Protein AF-A0A524IGA6-F1 (afdb_monomer_lite)

Radius of gyration: 20.04 Å; chains: 1; bounding box: 43×39×63 Å

pLDDT: mean 92.47, std 6.82, range [59.19, 98.38]

Structure (mmCIF, N/CA/C/O backbone):
data_AF-A0A524IGA6-F1
#
_entry.id   AF-A0A524IGA6-F1
#
loop_
_atom_site.group_PDB
_atom_site.id
_atom_site.type_symbol
_atom_site.label_atom_id
_atom_site.label_alt_id
_atom_site.label_comp_id
_atom_site.label_asym_id
_atom_site.label_entity_id
_atom_site.label_seq_id
_atom_site.pdbx_PDB_ins_code
_atom_site.Cartn_x
_atom_site.Cartn_y
_atom_site.Cartn_z
_atom_site.occupancy
_atom_site.B_iso_or_equiv
_atom_site.auth_seq_id
_atom_site.auth_comp_id
_atom_site.auth_asym_id
_atom_site.auth_atom_id
_atom_site.pdbx_PDB_model_num
ATOM 1 N N . GLY A 1 1 ? 5.604 -16.773 12.552 1.00 72.69 1 GLY A N 1
ATOM 2 C CA . GLY A 1 1 ? 6.116 -17.648 11.471 1.00 72.69 1 GLY A CA 1
ATOM 3 C C . GLY A 1 1 ? 7.152 -16.904 10.647 1.00 72.69 1 GLY A C 1
ATOM 4 O O . GLY A 1 1 ? 7.328 -15.718 10.880 1.00 72.69 1 GLY A O 1
ATOM 5 N N . ILE A 1 2 ? 7.824 -17.573 9.707 1.00 83.69 2 ILE A N 1
ATOM 6 C CA . ILE A 1 2 ? 8.817 -16.944 8.812 1.00 83.69 2 ILE A CA 1
ATOM 7 C C . ILE A 1 2 ? 8.099 -15.972 7.865 1.00 83.69 2 ILE A C 1
ATOM 9 O O . ILE A 1 2 ? 7.024 -16.311 7.367 1.00 83.69 2 ILE A O 1
ATOM 13 N N . ALA A 1 3 ? 8.654 -14.782 7.626 1.00 87.50 3 ALA A N 1
ATOM 14 C CA . ALA A 1 3 ? 8.121 -13.848 6.633 1.00 87.50 3 ALA A CA 1
ATOM 15 C C . ALA A 1 3 ? 8.143 -14.477 5.222 1.00 87.50 3 ALA A C 1
ATOM 17 O O . ALA A 1 3 ? 9.110 -15.157 4.874 1.00 87.50 3 ALA A O 1
ATOM 18 N N . PRO A 1 4 ? 7.094 -14.297 4.402 1.00 89.56 4 PRO A N 1
ATOM 19 C CA . PRO A 1 4 ? 7.097 -14.804 3.038 1.00 89.56 4 PRO A CA 1
ATOM 20 C C . PRO A 1 4 ? 8.160 -14.086 2.199 1.00 89.56 4 PRO A C 1
ATOM 22 O O . PRO A 1 4 ? 8.439 -12.907 2.410 1.00 89.56 4 PRO A O 1
ATOM 25 N N . ALA A 1 5 ? 8.700 -14.784 1.199 1.00 90.25 5 ALA A N 1
ATOM 26 C CA . ALA A 1 5 ? 9.541 -14.145 0.194 1.00 90.25 5 ALA A CA 1
ATOM 27 C C . ALA A 1 5 ? 8.761 -13.029 -0.546 1.00 90.25 5 ALA A C 1
ATOM 29 O O . ALA A 1 5 ? 7.548 -13.184 -0.764 1.00 90.25 5 ALA A O 1
ATOM 30 N N . PRO A 1 6 ? 9.430 -11.937 -0.965 1.00 92.81 6 PRO A N 1
ATOM 31 C CA . PRO A 1 6 ? 8.812 -10.884 -1.767 1.00 92.81 6 PRO A CA 1
ATOM 32 C C . PRO A 1 6 ? 8.200 -11.429 -3.063 1.00 92.81 6 PRO A C 1
ATOM 34 O O . PRO A 1 6 ? 8.713 -12.380 -3.661 1.00 92.81 6 PRO A O 1
ATOM 37 N N . LYS A 1 7 ? 7.133 -10.788 -3.552 1.00 94.44 7 LYS A N 1
ATOM 38 C CA . LYS A 1 7 ? 6.653 -11.040 -4.920 1.00 94.44 7 LYS A CA 1
ATOM 39 C C . LYS A 1 7 ? 7.686 -10.481 -5.902 1.00 94.44 7 LYS A C 1
ATOM 41 O O . LYS A 1 7 ? 8.112 -9.339 -5.754 1.00 94.44 7 LYS A O 1
ATOM 46 N N . ALA A 1 8 ? 8.050 -11.249 -6.919 1.00 95.69 8 ALA A N 1
ATOM 47 C CA . ALA A 1 8 ? 8.995 -10.841 -7.950 1.00 95.69 8 ALA A CA 1
ATOM 48 C C . ALA A 1 8 ? 8.290 -10.633 -9.295 1.00 95.69 8 ALA A C 1
ATOM 50 O O . ALA A 1 8 ? 7.577 -11.510 -9.788 1.00 95.69 8 ALA A O 1
ATOM 51 N N . TYR A 1 9 ? 8.540 -9.481 -9.905 1.00 97.19 9 TYR A N 1
ATOM 52 C CA . TYR A 1 9 ? 7.950 -9.04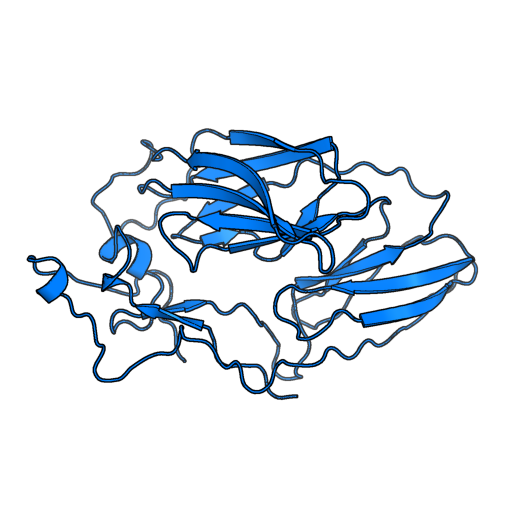1 -11.160 1.00 97.19 9 TYR A CA 1
ATOM 53 C C . TYR A 1 9 ? 9.057 -8.827 -12.187 1.00 97.19 9 TYR A C 1
ATOM 55 O O . TYR A 1 9 ? 10.000 -8.078 -11.941 1.00 97.19 9 TYR A O 1
ATOM 63 N N . ASN A 1 10 ? 8.957 -9.496 -13.334 1.00 96.56 10 ASN A N 1
ATOM 64 C CA . ASN A 1 10 ? 9.924 -9.333 -14.413 1.00 96.56 10 ASN A CA 1
ATOM 65 C C . ASN A 1 10 ? 9.677 -7.985 -15.104 1.00 96.56 10 ASN A C 1
ATOM 67 O O . ASN A 1 10 ? 8.641 -7.797 -15.732 1.00 96.56 10 ASN A O 1
ATOM 71 N N . LEU A 1 11 ? 10.619 -7.050 -14.995 1.00 96.56 11 LEU A N 1
ATOM 72 C CA . LEU A 1 11 ? 10.487 -5.690 -15.523 1.00 96.56 11 LEU A CA 1
ATOM 73 C C . LEU A 1 11 ? 10.303 -5.659 -17.043 1.00 96.56 11 LEU A C 1
ATOM 75 O O . LEU A 1 11 ? 9.663 -4.747 -17.548 1.00 96.56 11 LEU A O 1
ATOM 79 N N . ILE A 1 12 ? 10.777 -6.679 -17.764 1.00 95.81 12 ILE A N 1
ATOM 80 C CA . ILE A 1 12 ? 10.604 -6.799 -19.218 1.00 95.81 12 ILE A CA 1
ATOM 81 C C . ILE A 1 12 ? 9.125 -6.834 -19.622 1.00 95.81 12 ILE A C 1
ATOM 83 O O . ILE A 1 12 ? 8.781 -6.419 -20.724 1.00 95.81 12 ILE A O 1
ATOM 87 N N . THR A 1 13 ? 8.238 -7.327 -18.752 1.00 95.31 13 THR A N 1
ATOM 88 C CA . THR A 1 13 ? 6.803 -7.433 -19.054 1.00 95.31 13 THR A CA 1
ATOM 89 C C . THR A 1 13 ? 6.016 -6.169 -18.717 1.00 95.31 13 THR A C 1
ATOM 91 O O . THR A 1 13 ? 4.791 -6.191 -18.803 1.00 95.31 13 THR A O 1
ATOM 94 N N . PHE A 1 14 ? 6.685 -5.089 -18.308 1.00 95.81 14 PHE A N 1
ATOM 95 C CA . PHE A 1 14 ? 6.051 -3.838 -17.906 1.00 95.81 14 PHE A CA 1
ATOM 96 C C . PHE A 1 14 ? 6.639 -2.638 -18.670 1.00 95.81 14 PHE A C 1
ATOM 98 O O . PHE A 1 14 ? 7.800 -2.683 -19.082 1.00 95.81 14 PHE A O 1
ATOM 105 N N . PRO A 1 15 ? 5.866 -1.554 -18.871 1.00 94.06 15 PRO A N 1
ATOM 106 C CA . PRO A 1 15 ? 6.377 -0.330 -19.481 1.00 94.06 15 PRO A CA 1
ATOM 107 C C . PRO A 1 15 ? 7.485 0.334 -18.656 1.00 94.06 15 PRO A C 1
ATOM 109 O O . PRO A 1 15 ? 7.544 0.187 -17.434 1.00 94.06 15 PRO A O 1
ATOM 112 N N . ASP A 1 16 ? 8.323 1.111 -19.346 1.00 92.75 16 ASP A N 1
ATOM 113 C CA . ASP A 1 16 ? 9.411 1.914 -18.773 1.00 92.75 16 ASP A CA 1
ATOM 114 C C . ASP A 1 16 ? 10.394 1.124 -17.866 1.00 92.75 16 ASP A C 1
ATOM 116 O O . ASP A 1 16 ? 10.713 1.578 -16.760 1.00 92.75 16 ASP A O 1
ATOM 120 N N . PRO A 1 17 ? 10.910 -0.049 -18.303 1.00 94.31 17 PRO A N 1
ATOM 121 C CA . PRO A 1 17 ? 11.730 -0.917 -17.457 1.00 94.31 17 PRO A CA 1
ATOM 122 C C . PRO A 1 17 ? 13.036 -0.264 -16.991 1.00 94.31 17 PRO A C 1
ATOM 124 O O . PRO A 1 17 ? 13.503 -0.577 -15.901 1.00 94.31 17 PRO A O 1
ATOM 127 N N . GLU A 1 18 ? 13.618 0.661 -17.758 1.00 92.00 18 GLU A N 1
ATOM 128 C CA . GLU A 1 18 ? 14.830 1.381 -17.349 1.00 92.00 18 GLU A CA 1
ATOM 129 C C . GLU A 1 18 ? 14.568 2.379 -16.219 1.00 92.00 18 GLU A C 1
ATOM 131 O O . GLU A 1 18 ? 15.367 2.493 -15.293 1.00 92.00 18 GLU A O 1
ATOM 136 N N . TYR A 1 19 ? 13.435 3.087 -16.261 1.00 92.31 19 TYR A N 1
ATOM 137 C CA . TYR A 1 19 ? 13.091 4.052 -15.220 1.00 92.31 19 TYR A CA 1
ATOM 138 C C . TYR A 1 19 ? 12.564 3.363 -13.959 1.00 92.31 19 TYR A C 1
ATOM 140 O O . TYR A 1 19 ? 13.020 3.657 -12.851 1.00 92.31 19 TYR A O 1
ATOM 148 N N . CYS A 1 20 ? 11.622 2.431 -14.117 1.00 93.62 20 CYS A N 1
ATOM 149 C CA . CYS A 1 20 ? 11.030 1.708 -12.993 1.00 93.62 20 CYS A CA 1
ATOM 150 C C . CYS A 1 20 ? 11.963 0.636 -12.410 1.00 93.62 20 CYS A C 1
ATOM 152 O O . CYS A 1 20 ? 11.787 0.215 -11.263 1.00 93.62 20 CYS A O 1
ATOM 154 N N . GLY A 1 21 ? 12.974 0.219 -13.176 1.00 94.81 21 GLY A N 1
ATOM 155 C CA . GLY A 1 21 ? 14.017 -0.710 -12.756 1.00 94.81 21 GLY A CA 1
ATOM 156 C C . GLY A 1 21 ? 15.125 -0.099 -11.902 1.00 94.81 21 GLY A C 1
ATOM 157 O O . GLY A 1 21 ? 15.981 -0.839 -11.418 1.00 94.81 21 GLY A O 1
ATOM 158 N N . ARG A 1 22 ? 15.078 1.214 -11.634 1.00 94.19 22 ARG A N 1
ATOM 159 C CA . ARG A 1 22 ? 15.977 1.879 -10.673 1.00 94.19 22 ARG A CA 1
ATOM 160 C C . ARG A 1 22 ? 15.862 1.329 -9.257 1.00 94.19 22 ARG A C 1
ATOM 162 O O . ARG A 1 22 ? 16.789 1.458 -8.466 1.00 94.19 22 ARG A O 1
ATOM 169 N N . ILE A 1 23 ? 14.749 0.676 -8.955 1.00 95.88 23 ILE A N 1
ATOM 170 C CA . ILE A 1 23 ? 14.608 -0.195 -7.797 1.00 95.88 23 ILE A CA 1
ATOM 171 C C . ILE A 1 23 ? 14.400 -1.601 -8.354 1.00 95.88 23 ILE A C 1
ATOM 173 O O . ILE A 1 23 ? 13.365 -1.892 -8.952 1.00 95.88 23 ILE A O 1
ATOM 177 N N . SER A 1 24 ? 15.408 -2.454 -8.235 1.00 96.62 24 SER A N 1
ATOM 178 C CA . SER A 1 24 ? 15.385 -3.816 -8.779 1.00 96.62 24 SER A CA 1
ATOM 179 C C . SER A 1 24 ? 16.525 -4.651 -8.208 1.00 96.62 24 SER A C 1
ATOM 181 O O . SER A 1 24 ? 17.385 -4.141 -7.494 1.00 96.62 24 SER A O 1
ATOM 183 N N . ASP A 1 25 ? 16.571 -5.938 -8.543 1.00 95.50 25 ASP A N 1
ATOM 184 C CA . ASP A 1 25 ? 17.700 -6.815 -8.219 1.00 95.50 25 ASP A CA 1
ATOM 185 C C . ASP A 1 25 ? 18.900 -6.683 -9.180 1.00 95.50 25 ASP A C 1
ATOM 187 O O . ASP A 1 25 ? 19.881 -7.422 -9.048 1.00 95.50 25 ASP A O 1
ATOM 191 N N . GLY A 1 26 ? 18.833 -5.764 -10.153 1.00 92.56 26 GLY A N 1
ATOM 192 C CA . GLY A 1 26 ? 19.834 -5.581 -11.211 1.00 92.56 26 GLY A CA 1
ATOM 193 C C . GLY A 1 26 ? 19.831 -6.668 -12.294 1.00 92.56 26 GLY A C 1
ATOM 194 O O . GLY A 1 26 ? 20.586 -6.578 -13.253 1.00 92.56 26 GLY A O 1
ATOM 195 N N . ASN A 1 27 ? 18.969 -7.683 -12.182 1.00 91.56 27 ASN A N 1
ATOM 196 C CA . ASN A 1 27 ? 18.825 -8.780 -13.145 1.00 91.56 27 ASN A CA 1
ATOM 197 C C . ASN A 1 27 ? 17.454 -8.750 -13.841 1.00 91.56 27 ASN A C 1
ATOM 199 O O . ASN A 1 27 ? 16.964 -9.770 -14.330 1.00 91.56 27 ASN A O 1
ATOM 203 N N . GLY A 1 28 ? 16.821 -7.574 -13.872 1.00 93.81 28 GLY A N 1
ATOM 204 C CA . GLY A 1 28 ? 15.522 -7.358 -14.503 1.00 93.81 28 GLY A CA 1
ATOM 205 C C . GLY A 1 28 ? 14.314 -7.722 -13.639 1.00 93.81 28 GLY A C 1
ATOM 206 O O . GLY A 1 28 ? 13.215 -7.819 -14.182 1.00 93.81 28 GLY A O 1
ATOM 207 N N . TRP A 1 29 ? 14.466 -7.897 -12.320 1.00 96.75 29 TRP A N 1
ATOM 208 C CA . TRP A 1 29 ? 13.340 -8.176 -11.423 1.00 96.75 29 TRP A CA 1
ATOM 209 C C . TRP A 1 29 ? 13.090 -7.053 -10.417 1.00 96.75 29 TRP A C 1
ATOM 211 O O . TRP A 1 29 ? 13.992 -6.621 -9.703 1.00 96.75 29 TRP A O 1
ATOM 221 N N . ARG A 1 30 ? 11.826 -6.636 -10.307 1.00 97.62 30 ARG A N 1
ATOM 222 C CA . ARG A 1 30 ? 11.306 -5.785 -9.231 1.00 97.62 30 ARG A CA 1
ATOM 223 C C . ARG A 1 30 ? 10.727 -6.667 -8.132 1.00 97.62 30 ARG A C 1
ATOM 225 O O . ARG A 1 30 ? 9.864 -7.503 -8.400 1.00 97.62 30 ARG A O 1
ATOM 232 N N . LEU A 1 31 ? 11.175 -6.471 -6.900 1.00 96.44 31 LEU A N 1
ATOM 233 C CA . LEU A 1 31 ? 10.694 -7.174 -5.717 1.00 96.44 31 LEU A CA 1
ATOM 234 C C . LEU A 1 31 ? 9.735 -6.270 -4.933 1.00 96.44 31 LEU A C 1
ATOM 236 O O . LEU A 1 31 ? 10.116 -5.202 -4.447 1.00 96.44 31 LEU A O 1
ATOM 240 N N . LEU A 1 32 ? 8.486 -6.708 -4.792 1.00 95.75 32 LEU A N 1
ATOM 241 C CA . LEU A 1 32 ? 7.494 -6.076 -3.929 1.00 95.75 32 LEU A CA 1
ATOM 242 C C . LEU A 1 32 ? 7.579 -6.707 -2.534 1.00 95.75 32 LEU A C 1
ATOM 244 O O . LEU A 1 32 ? 7.109 -7.826 -2.305 1.00 95.75 32 LEU A O 1
ATOM 248 N N . LYS A 1 33 ? 8.201 -5.971 -1.609 1.00 92.75 33 LYS A N 1
ATOM 249 C CA . LYS A 1 33 ? 8.306 -6.306 -0.182 1.00 92.75 33 LYS A CA 1
ATOM 250 C C . LYS A 1 33 ? 7.026 -5.877 0.543 1.00 92.75 33 LYS A C 1
ATOM 252 O O . LYS A 1 33 ? 7.022 -4.917 1.301 1.00 92.75 33 LYS A O 1
ATOM 257 N N . ASP A 1 34 ? 5.926 -6.577 0.280 1.00 93.06 34 ASP A N 1
ATOM 258 C CA . ASP A 1 34 ? 4.613 -6.271 0.863 1.00 93.06 34 ASP A CA 1
ATOM 259 C C . ASP A 1 34 ? 4.407 -6.851 2.272 1.00 93.06 34 ASP A C 1
ATOM 261 O O . ASP A 1 34 ? 3.355 -6.647 2.867 1.00 93.06 34 ASP A O 1
ATOM 265 N N . PHE A 1 35 ? 5.380 -7.569 2.833 1.00 93.25 35 PHE A N 1
ATOM 266 C CA . PHE A 1 35 ? 5.332 -8.114 4.190 1.00 93.25 35 PHE A CA 1
ATOM 267 C C . PHE A 1 35 ? 6.607 -7.711 4.938 1.00 93.25 35 PHE A C 1
ATOM 269 O O . PHE A 1 35 ? 7.621 -8.406 4.876 1.00 93.25 35 PHE A O 1
ATOM 276 N N . VAL A 1 36 ? 6.572 -6.556 5.605 1.00 92.94 36 VAL A N 1
ATOM 277 C CA . VAL A 1 36 ? 7.742 -5.978 6.281 1.00 92.94 36 VAL A CA 1
ATOM 278 C C . VAL A 1 36 ? 7.711 -6.327 7.764 1.00 92.94 36 VAL A C 1
ATOM 280 O O . VAL A 1 36 ? 6.800 -5.931 8.492 1.00 92.94 36 VAL A O 1
ATOM 283 N N . VAL A 1 37 ? 8.727 -7.065 8.209 1.00 94.25 37 VAL A N 1
ATOM 284 C CA . VAL A 1 37 ? 8.957 -7.371 9.622 1.00 94.25 37 VAL A CA 1
ATOM 285 C C . VAL A 1 37 ? 10.382 -7.027 10.022 1.00 94.25 37 VAL A C 1
ATOM 287 O O . VAL A 1 37 ? 11.303 -7.097 9.207 1.00 94.25 37 VAL A O 1
ATOM 290 N N . ASN A 1 38 ? 10.574 -6.697 11.294 1.00 94.38 38 ASN A N 1
ATOM 291 C CA . ASN A 1 38 ? 11.907 -6.547 11.864 1.00 94.38 38 ASN A CA 1
ATOM 292 C C . ASN A 1 38 ? 12.549 -7.909 12.208 1.00 94.38 38 ASN A C 1
ATOM 294 O O . ASN A 1 38 ? 11.961 -8.977 12.023 1.00 94.38 38 ASN A O 1
ATOM 298 N N . ASN A 1 39 ? 13.754 -7.876 12.781 1.00 93.44 39 ASN A N 1
ATOM 299 C CA . ASN A 1 39 ? 14.500 -9.069 13.207 1.00 93.44 39 ASN A CA 1
ATOM 300 C C . ASN A 1 39 ? 13.818 -9.903 14.315 1.00 93.44 39 ASN A C 1
ATOM 302 O O . ASN A 1 39 ? 14.244 -11.025 14.579 1.00 93.44 39 ASN A O 1
ATOM 306 N N . ARG A 1 40 ? 12.764 -9.381 14.952 1.00 93.81 40 ARG A N 1
ATOM 307 C CA . ARG A 1 40 ? 11.930 -10.069 15.950 1.00 93.81 40 ARG A CA 1
ATOM 308 C C . ARG A 1 40 ? 10.600 -10.561 15.368 1.00 93.81 40 ARG A C 1
ATOM 310 O O . ARG A 1 40 ? 9.736 -10.989 16.126 1.00 93.81 40 ARG A O 1
ATOM 317 N N . ASN A 1 41 ? 10.428 -10.529 14.043 1.00 93.38 41 ASN A N 1
ATOM 318 C CA . ASN A 1 41 ? 9.177 -10.849 13.343 1.00 93.38 41 ASN A CA 1
ATOM 319 C C . ASN A 1 41 ? 7.993 -9.943 13.729 1.00 93.38 41 ASN A C 1
ATOM 321 O O . ASN A 1 41 ? 6.839 -10.363 13.646 1.00 93.38 41 ASN A O 1
ATOM 325 N N . GLN A 1 42 ? 8.262 -8.707 14.150 1.00 95.00 42 GLN A N 1
ATOM 326 C CA . GLN A 1 42 ? 7.224 -7.721 14.450 1.00 95.00 42 GLN A CA 1
ATOM 327 C C . GLN A 1 42 ? 6.915 -6.924 13.183 1.00 95.00 42 GLN A C 1
ATOM 329 O O . GLN A 1 42 ? 7.835 -6.483 12.494 1.00 95.00 42 GLN A O 1
ATOM 334 N N . MET A 1 43 ? 5.630 -6.785 12.859 1.00 95.19 43 MET A N 1
ATOM 335 C CA . MET A 1 43 ? 5.172 -6.293 11.560 1.00 95.19 43 MET A CA 1
ATOM 336 C C . MET A 1 43 ? 4.873 -4.795 11.580 1.00 95.19 43 MET A C 1
ATOM 338 O O . MET A 1 43 ? 4.129 -4.324 12.441 1.00 95.19 43 MET A O 1
ATOM 342 N N . GLN A 1 44 ? 5.406 -4.069 10.600 1.00 96.00 44 GLN A N 1
ATOM 343 C CA . GLN A 1 44 ? 5.130 -2.649 10.381 1.00 96.00 44 GLN A CA 1
ATOM 344 C C . GLN A 1 44 ? 3.869 -2.452 9.534 1.00 96.00 44 GLN A C 1
ATOM 346 O O . GLN A 1 44 ? 3.554 -3.273 8.674 1.00 96.00 44 GLN A O 1
ATOM 351 N N . GLY A 1 45 ? 3.174 -1.330 9.737 1.00 96.75 45 GLY A N 1
ATOM 352 C CA . GLY A 1 45 ? 2.116 -0.870 8.835 1.00 96.75 45 GLY A CA 1
ATOM 353 C C . GLY A 1 45 ? 0.799 -1.633 8.961 1.00 96.75 45 GLY A C 1
ATOM 354 O O . GLY A 1 45 ? -0.074 -1.475 8.105 1.00 96.75 45 GLY A O 1
ATOM 355 N N . VAL A 1 46 ? 0.635 -2.441 10.013 1.00 97.94 46 VAL A N 1
ATOM 356 C CA . VAL A 1 46 ? -0.639 -3.076 10.366 1.00 97.94 46 VAL A CA 1
ATOM 357 C C . VAL A 1 46 ? -1.581 -1.989 10.857 1.00 97.94 46 VAL A C 1
ATOM 359 O O . VAL A 1 46 ? -1.242 -1.241 11.773 1.00 97.94 46 VAL A O 1
ATOM 362 N N . VAL A 1 47 ? -2.769 -1.906 10.265 1.00 98.25 47 VAL A N 1
ATOM 363 C CA . VAL A 1 47 ? -3.798 -0.967 10.702 1.00 98.25 47 VAL A CA 1
ATOM 364 C C . VAL A 1 47 ? -4.538 -1.572 11.884 1.00 98.25 47 VAL A C 1
ATOM 366 O O . VAL A 1 47 ? -5.214 -2.596 11.760 1.00 98.25 47 VAL A O 1
ATOM 369 N N . MET A 1 48 ? -4.413 -0.916 13.028 1.00 98.31 48 MET A N 1
ATOM 370 C CA . MET A 1 48 ? -5.109 -1.247 14.261 1.00 98.31 48 MET A CA 1
ATOM 371 C C . MET A 1 48 ? -6.359 -0.379 14.349 1.00 98.31 48 MET A C 1
ATOM 373 O O . MET A 1 48 ? -6.238 0.840 14.302 1.00 98.31 48 MET A O 1
ATOM 377 N N . VAL A 1 49 ? -7.548 -0.971 14.465 1.00 97.88 49 VAL A N 1
ATOM 378 C CA . VAL A 1 49 ? -8.833 -0.246 14.479 1.00 97.88 49 VAL A CA 1
ATOM 379 C C . VAL A 1 49 ? -9.690 -0.720 15.648 1.00 97.88 49 VAL A C 1
ATOM 381 O O . VAL A 1 49 ? -9.957 -1.916 15.770 1.00 97.88 49 VAL A O 1
ATOM 384 N N . VAL A 1 50 ? -10.168 0.204 16.481 1.00 97.62 50 VAL A N 1
ATOM 385 C CA . VAL A 1 50 ? -11.185 -0.081 17.502 1.00 97.62 50 VAL A CA 1
ATOM 386 C C . VAL A 1 50 ? -12.566 0.077 16.871 1.00 97.62 50 VAL A C 1
ATOM 388 O O . VAL A 1 50 ? -12.972 1.163 16.461 1.00 97.62 50 VAL A O 1
ATOM 391 N N . GLU A 1 51 ? -13.311 -1.015 16.771 1.00 95.94 51 GLU A N 1
ATOM 392 C CA . GLU A 1 51 ? -14.657 -1.034 16.204 1.00 95.94 51 GLU A CA 1
ATOM 393 C C . GLU A 1 51 ? -15.728 -0.992 17.300 1.00 95.94 51 GLU A C 1
ATOM 395 O O . GLU A 1 51 ? -15.562 -1.554 18.384 1.00 95.94 51 GLU A O 1
ATOM 400 N N . GLY A 1 52 ? -16.868 -0.369 16.987 1.00 93.75 52 GLY A N 1
ATOM 401 C CA . GLY A 1 52 ? -18.020 -0.294 17.892 1.00 93.75 52 GLY A CA 1
ATOM 402 C C . GLY A 1 52 ? -18.006 0.893 18.859 1.00 93.75 52 GLY A C 1
ATOM 403 O O . GLY A 1 52 ? -18.833 0.940 19.764 1.00 93.75 52 GLY A O 1
ATOM 404 N N . VAL A 1 53 ? -17.105 1.864 18.677 1.00 95.38 53 VAL A N 1
ATOM 405 C CA . VAL A 1 53 ? -17.118 3.104 19.467 1.00 95.38 53 VAL A CA 1
ATOM 406 C C . VAL A 1 53 ? -18.244 4.019 18.978 1.00 95.38 53 VAL A C 1
ATOM 408 O O . VAL A 1 53 ? -18.189 4.517 17.856 1.00 95.38 53 VAL A O 1
ATOM 411 N N . ALA A 1 54 ? -19.268 4.231 19.810 1.00 92.19 54 ALA A N 1
ATOM 412 C CA . ALA A 1 54 ? -20.455 5.015 19.447 1.00 92.19 54 ALA A CA 1
ATOM 413 C C . ALA A 1 54 ? -20.269 6.536 19.600 1.00 92.19 54 ALA A C 1
ATOM 415 O O . ALA A 1 54 ? -20.865 7.312 18.858 1.00 92.19 54 ALA A O 1
ATOM 416 N N . ALA A 1 55 ? -19.457 6.965 20.567 1.00 93.00 55 ALA A N 1
ATOM 417 C CA . ALA A 1 55 ? -19.179 8.368 20.854 1.00 93.00 55 ALA A CA 1
ATOM 418 C C . ALA A 1 55 ? -17.776 8.512 21.453 1.00 93.00 55 ALA A C 1
ATOM 420 O O . ALA A 1 55 ? -17.261 7.574 22.057 1.00 93.00 55 ALA A O 1
ATOM 421 N N . GLY A 1 56 ? -17.155 9.678 21.292 1.00 93.31 56 GLY A N 1
ATOM 422 C CA . GLY A 1 56 ? -15.793 9.921 21.750 1.00 93.31 56 GLY A CA 1
ATOM 423 C C . GLY A 1 56 ? -15.210 11.187 21.134 1.00 93.31 56 GLY A C 1
ATOM 424 O O . GLY A 1 56 ? -15.903 12.193 20.990 1.00 93.31 56 GLY A O 1
ATOM 425 N N . LYS A 1 57 ? -13.930 11.135 20.760 1.00 94.56 57 LYS A N 1
ATOM 426 C CA . LYS A 1 57 ? -13.246 12.238 20.076 1.00 94.56 57 LYS A CA 1
ATOM 427 C C . LYS A 1 57 ? -13.929 12.559 18.734 1.00 94.56 57 LYS A C 1
ATOM 429 O O . LYS A 1 57 ? -14.460 11.646 18.097 1.00 94.56 57 LYS A O 1
ATOM 434 N N . PRO A 1 58 ? -13.880 13.821 18.267 1.00 93.19 58 PRO A N 1
ATOM 435 C CA . PRO A 1 58 ? -14.351 14.176 16.933 1.00 93.19 58 PRO A CA 1
ATOM 436 C C . PRO A 1 58 ? -13.682 13.319 15.855 1.00 93.19 58 PRO A C 1
ATOM 438 O O . PRO A 1 58 ? -12.467 13.114 15.884 1.00 93.19 58 PRO A O 1
ATOM 441 N N . PHE A 1 59 ? -14.471 12.836 14.894 1.00 92.50 59 PHE A N 1
ATOM 442 C CA . PHE A 1 59 ? -13.955 12.054 13.776 1.00 92.50 59 PHE A CA 1
ATOM 443 C C . PHE A 1 59 ? -13.778 12.917 12.525 1.00 92.50 59 PHE A C 1
ATOM 445 O O . PHE A 1 59 ? -14.681 13.037 11.691 1.00 92.50 59 PHE A O 1
ATOM 452 N N . THR A 1 60 ? -12.581 13.480 12.387 1.00 88.69 60 THR A N 1
ATOM 453 C CA . THR A 1 60 ? -12.145 14.185 11.179 1.00 88.69 60 THR A CA 1
ATOM 454 C C . THR A 1 60 ? -11.036 13.379 10.522 1.00 88.69 60 THR A C 1
ATOM 456 O O . THR A 1 60 ? -9.986 13.173 11.123 1.00 88.69 60 THR A O 1
ATOM 459 N N . LEU A 1 61 ? -11.267 12.927 9.290 1.00 87.44 61 LEU A N 1
ATOM 460 C CA . LEU A 1 61 ? -10.254 12.255 8.479 1.00 87.44 61 LEU A CA 1
ATOM 461 C C . LEU A 1 61 ? -9.953 13.131 7.266 1.00 87.44 61 LEU A C 1
ATOM 463 O O . LEU A 1 61 ? -10.859 13.408 6.478 1.00 87.44 61 LEU A O 1
ATOM 467 N N . SER A 1 62 ? -8.703 13.571 7.124 1.00 91.50 62 SER A N 1
ATOM 468 C CA . SER A 1 62 ? -8.250 14.237 5.904 1.00 91.50 62 SER A CA 1
ATOM 469 C C . SER A 1 62 ? -8.296 13.271 4.721 1.00 91.50 62 SER A C 1
ATOM 471 O O . SER A 1 62 ? -8.225 12.055 4.891 1.00 91.50 62 SER A O 1
ATOM 473 N N . ILE A 1 63 ? -8.405 13.813 3.509 1.00 94.50 63 ILE A N 1
ATOM 474 C CA . ILE A 1 63 ? -8.232 13.021 2.289 1.00 94.50 63 ILE A CA 1
ATOM 475 C C . ILE A 1 63 ? -6.807 12.439 2.319 1.00 94.50 63 ILE A C 1
ATOM 477 O O . ILE A 1 63 ? -5.851 13.219 2.369 1.00 94.50 63 ILE A O 1
ATOM 481 N N . PRO A 1 64 ? -6.631 11.104 2.350 1.00 95.81 64 PRO A N 1
ATOM 482 C CA . PRO A 1 64 ? -5.304 10.515 2.325 1.00 95.81 64 PRO A CA 1
ATOM 483 C C . PRO A 1 64 ? -4.654 10.778 0.968 1.00 95.81 64 PRO A C 1
ATOM 485 O O . PRO A 1 64 ? -5.280 10.613 -0.083 1.00 95.81 64 PRO A O 1
ATOM 488 N N . LYS A 1 65 ? -3.380 11.163 1.012 1.00 97.62 65 LYS A N 1
ATOM 489 C CA . LYS A 1 65 ? -2.543 11.353 -0.167 1.00 97.62 65 LYS A CA 1
ATOM 490 C C . LYS A 1 65 ? -1.783 10.068 -0.474 1.00 97.62 65 LYS A C 1
ATOM 492 O O . LYS A 1 65 ? -1.152 9.501 0.416 1.00 97.62 65 LYS A O 1
ATOM 497 N N . ILE A 1 66 ? -1.818 9.647 -1.732 1.00 98.12 66 ILE A N 1
ATOM 498 C CA . ILE A 1 66 ? -1.014 8.564 -2.282 1.00 98.12 66 ILE A CA 1
ATOM 499 C C . ILE A 1 66 ? -0.097 9.144 -3.356 1.00 98.12 66 ILE A C 1
ATOM 501 O O . ILE A 1 66 ? -0.530 9.818 -4.289 1.00 98.12 66 ILE A O 1
ATOM 505 N N . GLU A 1 67 ? 1.195 8.895 -3.232 1.00 97.69 67 GLU A N 1
ATOM 506 C CA . GLU A 1 67 ? 2.192 9.357 -4.189 1.00 97.69 67 GLU A CA 1
ATOM 507 C C . GLU A 1 67 ? 2.619 8.214 -5.099 1.00 97.69 67 GLU A C 1
ATOM 509 O O . GLU A 1 67 ? 2.984 7.145 -4.617 1.00 97.69 67 GLU A O 1
ATOM 514 N N . ALA A 1 68 ? 2.600 8.455 -6.409 1.00 97.00 68 ALA A N 1
ATOM 515 C CA . ALA A 1 68 ? 3.285 7.617 -7.381 1.00 97.00 68 ALA A CA 1
ATOM 516 C C . ALA A 1 68 ? 4.741 8.081 -7.462 1.00 97.00 68 ALA A C 1
ATOM 518 O O . ALA A 1 68 ? 5.011 9.115 -8.072 1.00 97.00 68 ALA A O 1
ATOM 519 N N . ARG A 1 69 ? 5.643 7.391 -6.766 1.00 94.50 69 ARG A N 1
ATOM 520 C CA . ARG A 1 69 ? 7.051 7.774 -6.615 1.00 94.50 69 ARG A CA 1
ATOM 521 C C . ARG A 1 69 ? 7.955 6.573 -6.865 1.00 94.50 69 ARG A C 1
ATOM 523 O O . ARG A 1 69 ? 7.764 5.534 -6.244 1.00 94.50 69 ARG A O 1
ATOM 530 N N . ASP A 1 70 ? 8.919 6.712 -7.767 1.00 93.44 70 ASP A N 1
ATOM 531 C CA . ASP A 1 70 ? 9.847 5.664 -8.208 1.00 93.44 70 ASP A CA 1
ATOM 532 C C . ASP A 1 70 ? 9.136 4.366 -8.635 1.00 93.44 70 ASP A C 1
ATOM 534 O O . ASP A 1 70 ? 9.578 3.244 -8.344 1.00 93.44 70 ASP A O 1
ATOM 538 N N . CYS A 1 71 ? 8.004 4.527 -9.331 1.00 94.94 71 CYS A N 1
ATOM 539 C CA . CYS A 1 71 ? 7.092 3.440 -9.681 1.00 94.94 71 CYS A CA 1
ATOM 540 C C . CYS A 1 71 ? 6.653 2.631 -8.441 1.00 94.94 71 CYS A C 1
ATOM 542 O O . CYS A 1 71 ? 6.665 1.401 -8.435 1.00 94.94 71 CYS A O 1
ATOM 544 N N . GLN A 1 72 ? 6.278 3.330 -7.367 1.00 96.69 72 GLN A N 1
ATOM 545 C CA . GLN A 1 72 ? 5.582 2.802 -6.190 1.00 96.69 72 GLN A CA 1
ATOM 546 C C . GLN A 1 72 ? 4.377 3.674 -5.871 1.00 96.69 72 GLN A C 1
ATOM 548 O O . GLN A 1 72 ? 4.429 4.880 -6.088 1.00 96.69 72 GLN A O 1
ATOM 553 N N . PHE A 1 73 ? 3.328 3.088 -5.296 1.00 97.94 73 PHE A N 1
ATOM 554 C CA . PHE A 1 73 ? 2.309 3.862 -4.594 1.00 97.94 73 PHE A CA 1
ATOM 555 C C . PHE A 1 73 ? 2.625 3.889 -3.102 1.00 97.94 73 PHE A C 1
ATOM 557 O O . PHE A 1 73 ? 2.742 2.844 -2.464 1.00 97.94 73 PHE A O 1
ATOM 564 N N . LEU A 1 74 ? 2.795 5.094 -2.558 1.00 96.88 74 LEU A N 1
ATOM 565 C CA . LEU A 1 74 ? 3.146 5.318 -1.159 1.00 96.88 74 LEU A CA 1
ATOM 566 C C . LEU A 1 74 ? 2.070 6.159 -0.459 1.00 96.88 74 LEU A C 1
ATOM 568 O O . LEU A 1 74 ? 1.686 7.194 -1.004 1.00 96.88 74 LEU A O 1
ATOM 572 N N . PRO A 1 75 ? 1.622 5.776 0.750 1.00 97.25 75 PRO A N 1
ATOM 573 C CA . PRO A 1 75 ? 2.035 4.586 1.502 1.00 97.25 75 PRO A CA 1
ATOM 574 C C . PRO A 1 75 ? 1.405 3.283 0.965 1.00 97.25 75 PRO A C 1
ATOM 576 O O . PRO A 1 75 ? 0.371 3.304 0.295 1.00 97.25 75 PRO A O 1
ATOM 579 N N . PHE A 1 76 ? 2.017 2.136 1.292 1.00 97.38 76 PHE A N 1
ATOM 580 C CA . PHE A 1 76 ? 1.496 0.809 0.923 1.00 97.38 76 PHE A CA 1
ATOM 581 C C . PHE A 1 76 ? 0.206 0.457 1.681 1.00 97.38 76 PHE A C 1
ATOM 583 O O . PHE A 1 76 ? -0.706 -0.126 1.100 1.00 97.38 76 PHE A O 1
ATOM 590 N N . THR A 1 77 ? 0.109 0.839 2.958 1.00 97.19 77 THR A N 1
ATOM 591 C CA . THR A 1 77 ? -1.120 0.758 3.756 1.00 97.19 77 THR A CA 1
ATOM 592 C C . THR A 1 77 ? -1.575 2.146 4.192 1.00 97.19 77 THR A C 1
ATOM 594 O O . THR A 1 77 ? -0.768 3.001 4.552 1.00 97.19 77 THR A O 1
ATOM 597 N N . THR A 1 78 ? -2.883 2.384 4.166 1.00 96.81 78 THR A N 1
ATOM 598 C CA . THR A 1 78 ? -3.508 3.607 4.682 1.00 96.81 78 THR A CA 1
ATOM 599 C C . THR A 1 78 ? -4.909 3.313 5.232 1.00 96.81 78 THR A C 1
ATOM 601 O O . THR A 1 78 ? -5.344 2.161 5.301 1.00 96.81 78 THR A O 1
ATOM 604 N N . VAL A 1 79 ? -5.630 4.352 5.643 1.00 97.19 79 VAL A N 1
ATOM 605 C CA . VAL A 1 79 ? -7.053 4.286 5.977 1.00 97.19 79 VAL A CA 1
ATOM 606 C C . VAL A 1 79 ? -7.843 5.224 5.086 1.00 97.19 79 VAL A C 1
ATOM 608 O O . VAL A 1 79 ? -7.338 6.239 4.611 1.00 97.19 79 VAL A O 1
ATOM 611 N N . VAL A 1 80 ? -9.109 4.892 4.888 1.00 96.25 80 VAL A N 1
ATOM 612 C CA . VAL A 1 80 ? -10.051 5.735 4.158 1.00 96.25 80 VAL A CA 1
ATOM 613 C C . VAL A 1 80 ? -11.360 5.868 4.922 1.00 96.25 80 VAL A C 1
ATOM 615 O O . VAL A 1 80 ? -11.636 5.118 5.854 1.00 96.25 80 VAL A O 1
ATOM 618 N N . ARG A 1 81 ? -12.200 6.807 4.497 1.00 93.44 81 ARG A N 1
ATOM 619 C CA . ARG A 1 81 ? -13.595 6.907 4.923 1.00 93.44 81 ARG A CA 1
ATOM 620 C C . ARG A 1 81 ? -14.472 6.840 3.678 1.00 93.44 81 ARG A C 1
ATOM 622 O O . ARG A 1 81 ? -14.149 7.465 2.671 1.00 93.44 81 ARG A O 1
ATOM 629 N N . SER A 1 82 ? -15.552 6.066 3.727 1.00 90.06 82 SER A N 1
ATOM 630 C CA . SER A 1 82 ? -16.521 6.052 2.624 1.00 90.06 82 SER A CA 1
ATOM 631 C C . SER A 1 82 ? -17.128 7.447 2.445 1.00 90.06 82 SER A C 1
ATOM 633 O O . SER A 1 82 ? -17.297 8.160 3.430 1.00 90.06 82 SER A O 1
ATOM 635 N N . GLU A 1 83 ? -17.444 7.829 1.205 1.00 89.25 83 GLU A N 1
ATOM 636 C CA . GLU A 1 83 ? -17.975 9.156 0.830 1.00 89.25 83 GLU A CA 1
ATOM 637 C C . GLU A 1 83 ? -16.971 10.314 0.980 1.00 89.25 83 GLU A C 1
ATOM 639 O O . GLU A 1 83 ? -17.293 11.461 0.675 1.00 89.25 83 GLU A O 1
ATOM 644 N N . HIS A 1 84 ? -15.729 10.028 1.386 1.00 90.94 84 HIS A N 1
ATOM 645 C CA . HIS A 1 84 ? -14.591 10.927 1.186 1.00 90.94 84 HIS A CA 1
ATOM 646 C C . HIS A 1 84 ? -13.926 10.650 -0.175 1.00 90.94 84 HIS A C 1
ATOM 648 O O . HIS A 1 84 ? -14.524 10.082 -1.092 1.00 90.94 84 HIS A O 1
ATOM 654 N N . GLY A 1 85 ? -12.681 11.092 -0.334 1.00 93.75 85 GLY A N 1
ATOM 655 C CA . GLY A 1 85 ? -11.860 10.761 -1.484 1.00 93.75 85 GLY A CA 1
ATOM 656 C C . GLY A 1 85 ? -10.446 10.366 -1.102 1.00 93.75 85 GLY A C 1
ATOM 657 O O . GLY A 1 85 ? -10.090 10.366 0.074 1.00 93.75 85 GLY A O 1
ATOM 658 N N . ILE A 1 86 ? -9.656 10.055 -2.120 1.00 96.75 86 ILE A N 1
ATOM 659 C CA . ILE A 1 86 ? -8.198 9.987 -2.054 1.00 96.75 86 ILE A CA 1
ATOM 660 C C . ILE A 1 86 ? -7.598 11.094 -2.923 1.00 96.75 86 ILE A C 1
ATOM 662 O O . ILE A 1 86 ? -8.200 11.501 -3.919 1.00 96.75 86 ILE A O 1
ATOM 666 N N . GLU A 1 87 ? -6.407 11.559 -2.571 1.00 97.75 87 GLU A N 1
ATOM 667 C CA . GLU A 1 87 ? -5.575 12.396 -3.430 1.00 97.75 87 GLU A CA 1
ATOM 668 C C . GLU A 1 87 ? -4.448 11.534 -3.993 1.00 97.75 87 GLU A C 1
ATOM 670 O O . GLU A 1 87 ? -3.746 10.874 -3.236 1.00 97.75 87 GLU A O 1
ATOM 675 N N . VAL A 1 88 ? -4.245 11.546 -5.306 1.00 97.94 88 VAL A N 1
ATOM 676 C CA . VAL A 1 88 ? -3.117 10.880 -5.958 1.00 97.94 88 VAL A CA 1
ATOM 677 C C . VAL A 1 88 ? -2.253 11.906 -6.671 1.00 97.94 88 VAL A C 1
ATOM 679 O O . VAL A 1 88 ? -2.760 12.776 -7.383 1.00 97.94 88 VAL A O 1
ATOM 682 N N . VAL A 1 89 ? -0.937 11.807 -6.494 1.00 97.31 89 VAL A N 1
ATOM 683 C CA . VAL A 1 89 ? 0.030 12.719 -7.116 1.00 97.31 89 VAL A CA 1
ATOM 684 C C . VAL A 1 89 ? 1.117 11.930 -7.824 1.00 97.31 89 VAL A C 1
ATOM 686 O O . VAL A 1 89 ? 1.729 11.041 -7.237 1.00 97.31 89 VAL A O 1
ATOM 689 N N . ASN A 1 90 ? 1.385 12.284 -9.082 1.00 96.12 90 ASN A N 1
ATOM 690 C CA . ASN A 1 90 ? 2.514 11.728 -9.815 1.00 96.12 90 ASN A CA 1
ATOM 691 C C . ASN A 1 90 ? 3.810 12.463 -9.465 1.00 96.12 90 ASN A C 1
ATOM 693 O O . ASN A 1 90 ? 3.949 13.655 -9.759 1.00 96.12 90 ASN A O 1
ATOM 697 N N . MET A 1 91 ? 4.757 11.750 -8.872 1.00 94.38 91 MET A N 1
ATOM 698 C CA . MET A 1 91 ? 6.096 12.235 -8.541 1.00 94.38 91 MET A CA 1
ATOM 699 C C . MET A 1 91 ? 7.135 11.800 -9.587 1.00 94.38 91 MET A C 1
ATOM 701 O O . MET A 1 91 ? 8.296 12.187 -9.464 1.00 94.38 91 MET A O 1
ATOM 705 N N . ASP A 1 92 ? 6.712 11.062 -10.620 1.00 92.50 92 ASP A N 1
ATOM 706 C CA . ASP A 1 92 ? 7.566 10.416 -11.616 1.00 92.50 92 ASP A CA 1
ATOM 707 C C . ASP A 1 92 ? 7.498 11.105 -13.001 1.00 92.50 92 ASP A C 1
ATOM 709 O O . ASP A 1 92 ? 6.471 11.685 -13.369 1.00 92.50 92 ASP A O 1
ATOM 713 N N . PRO A 1 93 ? 8.558 11.020 -13.831 1.00 90.88 93 PRO A N 1
ATOM 714 C CA . PRO A 1 93 ? 8.562 11.437 -15.237 1.00 90.88 93 PRO A CA 1
ATOM 715 C C . PRO A 1 93 ? 7.767 10.496 -16.158 1.00 90.88 93 PRO A C 1
ATOM 717 O O . PRO A 1 93 ? 7.643 10.782 -17.353 1.00 90.88 93 PRO A O 1
ATOM 720 N N . VAL A 1 94 ? 7.270 9.367 -15.643 1.00 91.69 94 VAL A N 1
ATOM 721 C CA . VAL A 1 94 ? 6.472 8.385 -16.391 1.00 91.69 94 VAL A CA 1
ATOM 722 C C . VAL A 1 94 ? 4.987 8.522 -16.060 1.00 91.69 94 VAL A C 1
ATOM 724 O O . VAL A 1 94 ? 4.606 9.104 -15.045 1.00 91.69 94 VAL A O 1
ATOM 727 N N . MET A 1 95 ? 4.131 8.044 -16.959 1.00 94.19 95 MET A N 1
ATOM 728 C CA . MET A 1 95 ? 2.686 8.000 -16.731 1.00 94.19 95 MET A CA 1
ATOM 729 C C . MET A 1 95 ? 2.335 6.754 -15.918 1.00 94.19 95 MET A C 1
ATOM 731 O O . MET A 1 95 ? 2.939 5.705 -16.114 1.00 94.19 95 MET A O 1
ATOM 735 N N . HIS A 1 96 ? 1.306 6.865 -15.084 1.00 96.81 96 HIS A N 1
ATOM 736 C CA . HIS A 1 96 ? 0.698 5.734 -14.386 1.00 96.81 96 HIS A CA 1
ATOM 737 C C . HIS A 1 96 ? -0.790 5.644 -14.728 1.00 96.81 96 HIS A C 1
ATOM 739 O O . HIS A 1 96 ? -1.373 6.595 -15.246 1.00 96.81 96 HIS A O 1
ATOM 745 N N . ASP A 1 97 ? -1.417 4.515 -14.425 1.00 97.19 97 ASP A N 1
ATOM 746 C CA . ASP A 1 97 ? -2.858 4.307 -14.598 1.00 97.19 97 ASP A CA 1
ATOM 747 C C . ASP A 1 97 ? -3.466 3.919 -13.253 1.00 97.19 97 ASP A C 1
ATOM 749 O O . ASP A 1 97 ? -3.195 2.831 -12.763 1.00 97.19 97 ASP A O 1
ATOM 753 N N . ILE A 1 98 ? -4.226 4.802 -12.607 1.00 97.12 98 ILE A N 1
ATOM 754 C CA . ILE A 1 98 ? -4.752 4.541 -11.264 1.00 97.12 98 ILE A CA 1
ATOM 755 C C . ILE A 1 98 ? -6.076 3.790 -11.348 1.00 97.12 98 ILE A C 1
ATOM 757 O O . ILE A 1 98 ? -7.086 4.307 -11.821 1.00 97.12 98 ILE A O 1
ATOM 761 N N . GLN A 1 99 ? -6.083 2.566 -10.836 1.00 97.94 99 GLN A N 1
ATOM 762 C CA . GLN A 1 99 ? -7.270 1.726 -10.794 1.00 97.94 99 GLN A CA 1
ATOM 763 C C . GLN A 1 99 ? -7.613 1.412 -9.348 1.00 97.94 99 GLN A C 1
ATOM 765 O O . GLN A 1 99 ? -6.806 0.811 -8.640 1.00 97.94 99 GLN A O 1
ATOM 770 N N . ALA A 1 100 ? -8.808 1.799 -8.915 1.00 97.44 100 ALA A N 1
ATOM 771 C CA . ALA A 1 100 ? -9.280 1.553 -7.565 1.00 97.44 100 ALA A CA 1
ATOM 772 C C . ALA A 1 100 ? -10.476 0.608 -7.540 1.00 97.44 100 ALA A C 1
ATOM 774 O O . ALA A 1 100 ? -11.395 0.698 -8.360 1.00 97.44 100 ALA A O 1
ATOM 775 N N . TYR A 1 101 ? -10.482 -0.266 -6.543 1.00 96.56 101 TYR A N 1
ATOM 776 C CA . TYR A 1 101 ? -11.484 -1.300 -6.360 1.00 96.56 101 TYR A CA 1
ATOM 777 C C . TYR A 1 101 ? -11.869 -1.423 -4.892 1.00 96.56 101 TYR A C 1
ATOM 779 O O . TYR A 1 101 ? -11.097 -1.105 -3.989 1.00 96.56 101 TYR A O 1
ATOM 787 N N . GLU A 1 102 ? -13.050 -1.976 -4.662 1.00 94.75 102 GLU A N 1
ATOM 788 C CA . GLU A 1 102 ? -13.440 -2.527 -3.371 1.00 94.75 102 GLU A CA 1
ATOM 789 C C . GLU A 1 102 ? -13.659 -4.034 -3.478 1.00 94.75 102 GLU A C 1
ATOM 791 O O . GLU A 1 102 ? -14.107 -4.542 -4.510 1.00 94.75 102 GLU A O 1
ATOM 796 N N . THR A 1 103 ? -13.407 -4.760 -2.393 1.00 87.94 103 THR A N 1
ATOM 797 C CA . THR A 1 103 ? -13.537 -6.222 -2.356 1.00 87.94 103 THR A CA 1
ATOM 798 C C . THR A 1 103 ? -14.458 -6.677 -1.225 1.00 87.94 103 THR A C 1
ATOM 800 O O . THR A 1 103 ? -14.654 -5.991 -0.220 1.00 87.94 103 THR A O 1
ATOM 803 N N . SER A 1 104 ? -15.095 -7.830 -1.423 1.00 82.62 104 SER A N 1
ATOM 804 C CA . SER A 1 104 ? -15.955 -8.498 -0.445 1.00 82.62 104 SER A CA 1
ATOM 805 C C . SER A 1 104 ? -15.878 -10.006 -0.652 1.00 82.62 104 SER A C 1
ATOM 807 O O . SER A 1 104 ? -15.864 -10.464 -1.794 1.00 82.62 104 SER A O 1
ATOM 809 N N . LEU A 1 105 ? -15.896 -10.777 0.439 1.00 75.38 105 LEU A N 1
ATOM 810 C CA . LEU A 1 105 ? -15.944 -12.242 0.373 1.00 75.38 105 LEU A CA 1
ATOM 811 C C . LEU A 1 105 ? -17.226 -12.757 -0.297 1.00 75.38 105 LEU A C 1
ATOM 813 O O . LEU A 1 105 ? -17.189 -13.759 -0.998 1.00 75.38 105 LEU A O 1
ATOM 817 N N . THR A 1 106 ? -18.356 -12.078 -0.088 1.00 80.00 106 THR A N 1
ATOM 818 C CA . THR A 1 106 ? -19.680 -12.558 -0.516 1.00 80.00 106 THR A CA 1
ATOM 819 C C . THR A 1 106 ? -20.153 -11.962 -1.837 1.00 80.00 106 THR A C 1
ATOM 821 O O . THR A 1 106 ? -20.994 -12.554 -2.500 1.00 80.00 106 THR A O 1
ATOM 824 N N . HIS A 1 107 ? -19.616 -10.805 -2.235 1.00 81.00 107 HIS A N 1
ATOM 825 C CA . HIS A 1 107 ? -20.088 -10.053 -3.405 1.00 81.00 107 HIS A CA 1
ATOM 826 C C . HIS A 1 107 ? -18.973 -9.729 -4.415 1.00 81.00 107 HIS A C 1
ATOM 828 O O . HIS A 1 107 ? -19.176 -8.911 -5.313 1.00 81.00 107 HIS A O 1
ATOM 834 N N . GLY A 1 108 ? -17.780 -10.308 -4.252 1.00 86.50 108 GLY A N 1
ATOM 835 C CA . GLY A 1 108 ? -16.651 -10.120 -5.165 1.00 86.50 108 GLY A CA 1
ATOM 836 C C . GLY A 1 108 ? -16.137 -8.678 -5.244 1.00 86.50 108 GLY A C 1
ATOM 837 O O . GLY A 1 108 ? -16.343 -7.865 -4.339 1.00 86.50 108 GLY A O 1
ATOM 838 N N . THR A 1 109 ? -15.444 -8.356 -6.333 1.00 92.12 109 THR A N 1
ATOM 839 C CA . THR A 1 109 ? -14.797 -7.053 -6.559 1.00 92.12 109 THR A CA 1
ATOM 840 C C . THR A 1 109 ? -15.720 -6.082 -7.299 1.00 92.12 109 THR A C 1
ATOM 842 O O . THR A 1 109 ? -16.445 -6.489 -8.203 1.00 92.12 109 THR A O 1
ATOM 845 N N . ARG A 1 110 ? -15.665 -4.788 -6.961 1.00 94.62 110 ARG A N 1
ATOM 846 C CA . ARG A 1 110 ? -16.288 -3.702 -7.737 1.00 94.62 110 ARG A CA 1
ATOM 847 C C . ARG A 1 110 ? -15.259 -2.619 -8.046 1.00 94.62 110 ARG A C 1
ATOM 849 O O . ARG A 1 110 ? -14.480 -2.245 -7.173 1.00 94.62 110 ARG A O 1
ATOM 856 N N . VAL A 1 111 ? -15.284 -2.106 -9.274 1.00 95.88 111 VAL A N 1
ATOM 857 C CA . VAL A 1 111 ? -14.478 -0.951 -9.694 1.00 95.88 111 VAL A CA 1
ATOM 858 C C . VAL A 1 111 ? -15.038 0.320 -9.052 1.00 95.88 111 VAL A C 1
ATOM 860 O O . VAL A 1 111 ? -16.239 0.582 -9.135 1.00 95.88 111 VAL A O 1
ATOM 863 N N . LEU A 1 112 ? -14.172 1.103 -8.414 1.00 96.62 112 LEU A N 1
ATOM 864 C CA . LEU A 1 112 ? -14.495 2.429 -7.885 1.00 96.62 112 LEU A CA 1
ATOM 865 C C . LEU A 1 112 ? -14.198 3.504 -8.931 1.00 96.62 112 LEU A C 1
ATOM 867 O O . LEU A 1 112 ? -15.070 4.310 -9.240 1.00 96.62 112 LEU A O 1
ATOM 871 N N . PHE A 1 113 ? -12.994 3.483 -9.504 1.00 96.44 113 PHE A N 1
ATOM 872 C CA . PHE A 1 113 ? -12.601 4.333 -10.626 1.00 96.44 113 PHE A CA 1
ATOM 873 C C . PHE A 1 113 ? -11.392 3.745 -11.361 1.00 96.44 113 PHE A C 1
ATOM 875 O O . PHE A 1 113 ? -10.645 2.931 -10.817 1.00 96.44 113 PHE A O 1
ATOM 882 N N . ASN A 1 114 ? -11.206 4.189 -12.600 1.00 97.31 114 ASN A N 1
ATOM 883 C CA . ASN A 1 114 ? -10.003 3.988 -13.395 1.00 97.31 114 ASN A CA 1
ATOM 884 C C . ASN A 1 114 ? -9.670 5.336 -14.050 1.00 97.31 114 ASN A C 1
ATOM 886 O O . ASN A 1 114 ? -10.555 5.956 -14.648 1.00 97.31 114 ASN A O 1
ATOM 890 N N . SER A 1 115 ? -8.455 5.848 -13.874 1.00 96.75 115 SER A N 1
ATOM 891 C CA . SER A 1 115 ? -8.054 7.135 -14.438 1.00 96.75 115 SER A CA 1
ATOM 892 C C . SER A 1 115 ? -6.561 7.182 -14.770 1.00 96.75 115 SER A C 1
ATOM 894 O O . SER A 1 115 ? -5.737 6.751 -13.968 1.00 96.75 115 SER A O 1
ATOM 896 N N . PRO A 1 116 ? -6.168 7.780 -15.908 1.00 97.00 116 PRO A N 1
ATOM 897 C CA . PRO A 1 116 ? -4.761 7.956 -16.226 1.00 97.00 116 PRO A CA 1
ATOM 898 C C . PRO A 1 116 ? -4.143 9.017 -15.311 1.00 97.00 116 PRO A C 1
ATOM 900 O O . PRO A 1 116 ? -4.553 10.181 -15.306 1.00 97.00 116 PRO A O 1
ATOM 903 N N . LEU A 1 117 ? -3.090 8.652 -14.589 1.00 96.06 117 LEU A N 1
ATOM 904 C CA . LEU A 1 117 ? -2.278 9.579 -13.818 1.00 96.06 117 LEU A CA 1
ATOM 905 C C . LEU A 1 117 ? -1.174 10.144 -14.726 1.00 96.06 117 LEU A C 1
ATOM 907 O O . LEU A 1 117 ? -0.120 9.543 -14.946 1.00 96.06 117 LEU A O 1
ATOM 911 N N . SER A 1 118 ? -1.462 11.316 -15.295 1.00 93.44 118 SER A N 1
ATOM 912 C CA . SER A 1 118 ? -0.644 11.948 -16.336 1.00 93.44 118 SER A CA 1
ATOM 913 C C . SER A 1 118 ? 0.818 12.156 -15.928 1.00 93.44 118 SER A C 1
ATOM 915 O O . SER A 1 118 ? 1.138 12.410 -14.766 1.00 93.44 118 SER A O 1
ATOM 917 N N . PHE A 1 119 ? 1.697 12.106 -16.928 1.00 86.75 119 PHE A N 1
ATOM 918 C CA . PHE A 1 119 ? 3.127 12.370 -16.792 1.00 86.75 119 PHE A CA 1
ATOM 919 C C . PHE A 1 119 ? 3.402 13.730 -16.143 1.00 86.75 119 PHE A C 1
ATOM 921 O O . PHE A 1 119 ? 2.804 14.754 -16.497 1.00 86.75 119 PHE A O 1
ATOM 928 N N . ASN A 1 120 ? 4.357 13.753 -15.219 1.00 87.19 120 ASN A N 1
ATOM 929 C CA . ASN A 1 120 ? 4.787 14.985 -14.586 1.00 87.19 120 ASN A CA 1
ATOM 930 C C . ASN A 1 120 ? 5.839 15.694 -15.453 1.00 87.19 120 ASN A C 1
ATOM 932 O O . ASN A 1 120 ? 7.027 15.388 -15.407 1.00 87.19 120 ASN A O 1
ATOM 936 N N . ARG A 1 121 ? 5.388 16.680 -16.240 1.00 85.94 121 ARG A N 1
ATOM 937 C CA . ARG A 1 121 ? 6.233 17.473 -17.159 1.00 85.94 121 ARG A CA 1
ATOM 938 C C . ARG A 1 121 ? 7.338 18.284 -16.476 1.00 85.94 121 ARG A C 1
ATOM 940 O O . ARG A 1 121 ? 8.181 18.833 -17.175 1.00 85.94 121 ARG A O 1
ATOM 947 N N . LYS A 1 122 ? 7.321 18.396 -15.145 1.00 85.44 122 LYS A N 1
ATOM 948 C CA . LYS A 1 122 ? 8.397 19.046 -14.386 1.00 85.44 122 LYS A CA 1
ATOM 949 C C . LYS A 1 122 ? 9.670 18.194 -14.351 1.00 85.44 122 LYS A C 1
ATOM 951 O O . LYS A 1 122 ? 10.733 18.723 -14.055 1.00 85.44 122 LYS A O 1
ATOM 956 N N . HIS A 1 123 ? 9.567 16.906 -14.684 1.00 82.12 123 HIS A N 1
ATOM 957 C CA . HIS A 1 123 ? 10.692 15.979 -14.756 1.00 82.12 123 HIS A CA 1
ATOM 958 C C . HIS A 1 123 ? 11.095 15.712 -16.209 1.00 82.12 123 HIS A C 1
ATOM 960 O O . HIS A 1 123 ? 10.251 15.594 -17.099 1.00 82.12 123 HIS A O 1
ATOM 966 N N . HIS A 1 124 ? 12.398 15.587 -16.467 1.00 80.00 124 HIS A N 1
ATOM 967 C CA . HIS A 1 124 ? 12.922 15.315 -17.808 1.00 80.00 124 HIS A CA 1
ATOM 968 C C . HIS A 1 124 ? 12.846 13.813 -18.132 1.00 80.00 124 HIS A C 1
ATOM 970 O O . HIS A 1 124 ? 13.664 13.020 -17.659 1.00 80.00 124 HIS A O 1
ATOM 976 N N . ARG A 1 125 ? 11.880 13.421 -18.975 1.00 71.62 125 ARG A N 1
ATOM 977 C CA . ARG A 1 125 ? 11.706 12.045 -19.476 1.00 71.62 125 ARG A CA 1
ATOM 978 C C . ARG A 1 125 ? 12.905 11.641 -20.347 1.00 71.62 125 ARG A C 1
ATOM 980 O O . ARG A 1 125 ? 12.968 12.002 -21.517 1.00 71.62 125 ARG A O 1
ATOM 987 N N . GLY A 1 126 ? 13.8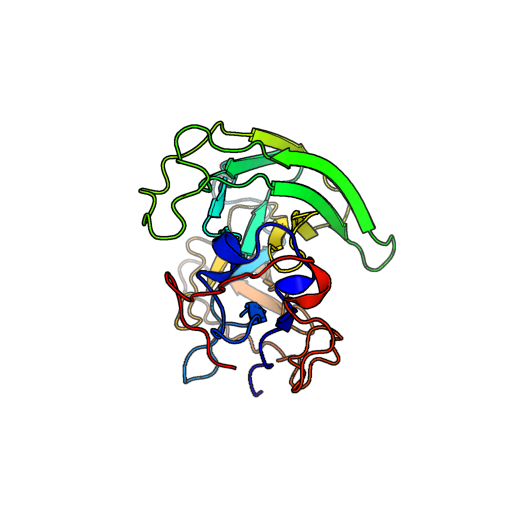60 10.921 -19.762 1.00 70.69 126 GLY A N 1
ATOM 988 C CA . GLY A 1 126 ? 15.061 10.421 -20.447 1.00 70.69 126 GLY A CA 1
ATOM 989 C C . GLY A 1 126 ? 16.314 10.393 -19.573 1.00 70.69 126 GLY A C 1
ATOM 990 O O . GLY A 1 126 ? 17.228 9.623 -19.846 1.00 70.69 126 GLY A O 1
ATOM 991 N N . ASN A 1 127 ? 16.350 11.172 -18.490 1.00 75.12 127 ASN A N 1
ATOM 992 C CA . ASN A 1 127 ? 17.449 11.096 -17.535 1.00 75.12 127 ASN A CA 1
ATOM 993 C C . ASN A 1 127 ? 17.125 10.089 -16.423 1.00 75.12 127 ASN A C 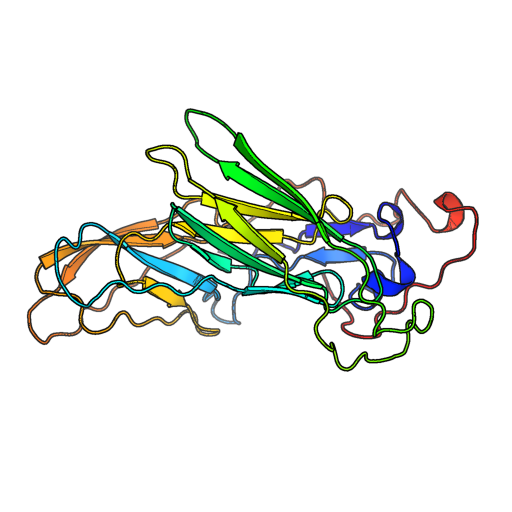1
ATOM 995 O O . ASN A 1 127 ? 16.644 10.474 -15.362 1.00 75.12 127 ASN A O 1
ATOM 999 N N . ILE A 1 128 ? 17.393 8.802 -16.662 1.00 74.81 128 ILE A N 1
ATOM 1000 C CA . ILE A 1 128 ? 17.205 7.745 -15.651 1.00 74.81 128 ILE A CA 1
ATOM 1001 C C . ILE A 1 128 ? 18.137 7.913 -14.437 1.00 74.81 128 ILE A C 1
ATOM 1003 O O . ILE A 1 128 ? 17.835 7.412 -13.362 1.00 74.81 128 ILE A O 1
ATOM 1007 N N . HIS A 1 129 ? 19.239 8.656 -14.575 1.00 72.69 129 HIS A N 1
ATOM 1008 C CA . HIS A 1 129 ? 20.179 8.920 -13.483 1.00 72.69 129 HIS A CA 1
ATOM 1009 C C . HIS A 1 129 ? 19.837 10.162 -12.665 1.00 72.69 129 HIS A C 1
ATOM 1011 O O . HIS A 1 129 ? 20.438 10.375 -11.614 1.00 72.69 129 HIS A O 1
ATOM 1017 N N . ALA A 1 130 ? 18.893 10.995 -13.112 1.00 64.50 130 ALA A N 1
ATOM 1018 C CA . ALA A 1 130 ? 18.456 12.105 -12.288 1.00 64.50 130 ALA A CA 1
ATOM 1019 C C . ALA A 1 130 ? 17.731 11.535 -11.068 1.00 64.50 130 ALA A C 1
ATOM 1021 O O . ALA A 1 130 ? 16.653 10.952 -11.173 1.00 64.50 130 ALA A O 1
ATOM 1022 N N . THR A 1 131 ? 18.311 11.749 -9.893 1.00 59.19 131 THR A N 1
ATOM 1023 C CA . THR A 1 131 ? 17.571 11.780 -8.638 1.00 59.19 131 THR A CA 1
ATOM 1024 C C . THR A 1 131 ? 16.613 12.955 -8.747 1.00 59.19 131 THR A C 1
ATOM 1026 O O . THR A 1 131 ? 16.973 14.097 -8.465 1.00 59.19 131 THR A O 1
ATOM 1029 N N . HIS A 1 132 ? 15.435 12.723 -9.315 1.00 65.00 132 HIS A N 1
ATOM 1030 C CA . HIS A 1 132 ? 14.435 13.769 -9.421 1.00 65.00 132 HIS A CA 1
ATOM 1031 C C . HIS A 1 132 ? 14.146 14.253 -8.004 1.00 65.00 132 HIS A C 1
ATOM 1033 O O . HIS A 1 132 ? 13.964 13.436 -7.107 1.00 65.00 132 HIS A O 1
ATOM 1039 N N . GLU A 1 133 ? 14.039 15.560 -7.787 1.00 72.44 133 GLU A N 1
ATOM 1040 C CA . GLU A 1 133 ? 13.642 16.129 -6.488 1.00 72.44 133 GLU A CA 1
ATOM 1041 C C . GLU A 1 133 ? 12.215 15.700 -6.065 1.00 72.44 133 GLU A C 1
ATOM 1043 O O . GLU A 1 133 ? 11.659 16.218 -5.101 1.00 72.44 133 GLU A O 1
ATOM 1048 N N . HIS A 1 134 ? 11.589 14.781 -6.818 1.00 83.50 134 HIS A N 1
ATOM 1049 C CA . HIS A 1 134 ? 10.215 14.325 -6.688 1.00 83.50 134 HIS A CA 1
ATOM 1050 C C . HIS A 1 134 ? 9.244 15.496 -6.577 1.00 83.50 134 HIS A C 1
ATOM 1052 O O . HIS A 1 134 ? 8.282 15.457 -5.822 1.00 83.50 134 HIS A O 1
ATOM 1058 N N . VAL A 1 135 ? 9.488 16.563 -7.343 1.00 89.50 135 VAL A N 1
ATOM 1059 C CA . VAL A 1 135 ? 8.577 17.704 -7.413 1.00 89.50 135 VAL A CA 1
ATOM 1060 C C . VAL A 1 135 ? 7.177 17.199 -7.773 1.00 89.50 135 VAL A C 1
ATOM 1062 O O . VAL A 1 135 ? 7.032 16.507 -8.785 1.00 89.50 135 VAL A O 1
ATOM 1065 N N . PRO A 1 136 ? 6.135 17.540 -6.999 1.00 93.38 136 PRO A N 1
ATOM 1066 C CA . PRO A 1 136 ? 4.800 17.018 -7.234 1.00 93.38 136 PRO A CA 1
ATOM 1067 C C . PRO A 1 136 ? 4.216 17.508 -8.559 1.00 93.38 136 PRO A C 1
ATOM 1069 O O . PRO A 1 136 ? 4.321 18.689 -8.929 1.00 93.38 136 PRO A O 1
ATOM 1072 N N . GLY A 1 137 ? 3.578 16.576 -9.266 1.00 93.50 137 GLY A N 1
ATOM 1073 C CA . GLY A 1 137 ? 2.750 16.849 -10.431 1.00 93.50 137 GLY A CA 1
ATOM 1074 C C . GLY A 1 137 ? 1.421 17.503 -10.050 1.00 93.50 137 GLY A C 1
ATOM 1075 O O . GLY A 1 137 ? 1.248 18.039 -8.956 1.00 93.50 137 GLY A O 1
ATOM 1076 N N . LYS A 1 138 ? 0.454 17.468 -10.970 1.00 94.50 138 LYS A N 1
ATOM 1077 C CA . LYS A 1 138 ? -0.913 17.910 -10.675 1.00 94.50 138 LYS A CA 1
ATOM 1078 C C . LYS A 1 138 ? -1.592 16.883 -9.763 1.00 94.50 138 LYS A C 1
ATOM 1080 O O . LYS A 1 138 ? -1.651 15.711 -10.127 1.00 94.50 138 LYS A O 1
ATOM 1085 N N . SER A 1 139 ? -2.132 17.334 -8.633 1.00 95.19 139 SER A N 1
ATOM 1086 C CA . SER A 1 139 ? -2.951 16.491 -7.761 1.00 95.19 139 SER A CA 1
ATOM 1087 C C . SER A 1 139 ? -4.252 16.070 -8.436 1.00 95.19 139 SER A C 1
ATOM 1089 O O . SER A 1 139 ? -4.916 16.866 -9.109 1.00 95.19 139 SER A O 1
ATOM 1091 N N . MET A 1 140 ? -4.622 14.813 -8.224 1.00 96.12 140 MET A N 1
ATOM 1092 C CA . MET A 1 140 ? -5.858 14.207 -8.694 1.00 96.12 140 MET A CA 1
ATOM 1093 C C . MET A 1 140 ? -6.658 13.734 -7.486 1.00 96.12 140 MET A C 1
ATOM 1095 O O . MET A 1 140 ? -6.196 12.878 -6.742 1.00 96.12 140 MET A O 1
ATOM 1099 N N . VAL A 1 141 ? -7.849 14.290 -7.277 1.00 96.81 141 VAL A N 1
ATOM 1100 C CA . VAL A 1 141 ? -8.721 13.893 -6.166 1.00 96.81 141 VAL A CA 1
ATOM 1101 C C . VAL A 1 141 ? -9.876 13.069 -6.714 1.00 96.81 141 VAL A C 1
ATOM 1103 O O . VAL A 1 141 ? -10.618 13.545 -7.572 1.00 96.81 141 VAL A O 1
ATOM 1106 N N . HIS A 1 142 ? -10.043 11.854 -6.197 1.00 96.56 142 HIS A N 1
ATOM 1107 C CA . HIS A 1 142 ? -11.174 10.985 -6.513 1.00 96.56 142 HIS A CA 1
ATOM 1108 C C . HIS A 1 142 ? -12.023 10.771 -5.275 1.00 96.56 142 HIS A C 1
ATOM 1110 O O . HIS A 1 142 ? -11.571 10.153 -4.314 1.00 96.56 142 HIS A O 1
ATOM 1116 N N . GLN A 1 143 ? -13.265 11.246 -5.319 1.00 95.94 143 GLN A N 1
ATOM 1117 C CA . GLN A 1 143 ? -14.281 10.839 -4.356 1.00 95.94 143 GLN A CA 1
ATOM 1118 C C . GLN A 1 143 ? -14.783 9.437 -4.690 1.00 95.94 143 GLN A C 1
ATOM 1120 O O . GLN A 1 143 ? -14.876 9.060 -5.860 1.00 95.94 143 GLN A O 1
ATOM 1125 N N . PHE A 1 144 ? -15.116 8.664 -3.663 1.00 95.00 144 PHE A N 1
ATOM 1126 C CA . PHE A 1 144 ? -15.681 7.335 -3.835 1.00 95.00 144 PHE A CA 1
ATOM 1127 C C . PHE A 1 144 ? -16.613 6.985 -2.681 1.00 95.00 144 PHE A C 1
ATOM 1129 O O . PHE A 1 144 ? -16.500 7.484 -1.563 1.00 95.00 144 PHE A O 1
ATOM 1136 N N . GLN A 1 145 ? -17.519 6.057 -2.955 1.00 95.06 145 GLN A N 1
ATOM 1137 C CA . GLN A 1 145 ? -18.400 5.476 -1.958 1.00 95.06 145 GLN A CA 1
ATOM 1138 C C . GLN A 1 145 ? -18.210 3.966 -1.975 1.00 95.06 145 GLN A C 1
ATOM 1140 O O . GLN A 1 145 ? -18.285 3.327 -3.033 1.00 95.06 145 GLN A O 1
ATOM 1145 N N . LEU A 1 146 ? -17.940 3.404 -0.801 1.00 94.69 146 LEU A N 1
ATOM 1146 C CA . LEU A 1 146 ? -17.905 1.962 -0.629 1.00 94.69 146 LEU A CA 1
ATOM 1147 C C . LEU A 1 146 ? -19.337 1.436 -0.555 1.00 94.69 146 LEU A C 1
ATOM 1149 O O . LEU A 1 146 ? -20.220 2.065 0.028 1.00 94.69 146 LEU A O 1
ATOM 1153 N N . SER A 1 147 ? -19.578 0.267 -1.140 1.00 93.00 147 SER A N 1
ATOM 1154 C CA . SER A 1 147 ? -20.872 -0.394 -0.993 1.00 93.00 147 SER A CA 1
ATOM 1155 C C . SER A 1 147 ? -21.073 -0.841 0.453 1.00 93.00 147 SER A C 1
ATOM 1157 O O . SER A 1 147 ? -20.124 -1.194 1.157 1.00 93.00 147 SER A O 1
ATOM 1159 N N . LYS A 1 148 ? -22.333 -0.849 0.897 1.00 88.75 148 LYS A N 1
ATOM 1160 C CA . LYS A 1 148 ? -22.710 -1.182 2.275 1.00 88.75 148 LYS A CA 1
ATOM 1161 C C . LYS A 1 148 ? -22.035 -2.476 2.751 1.00 88.75 148 LYS A C 1
ATOM 1163 O O . LYS A 1 148 ? -22.132 -3.514 2.103 1.00 88.75 148 LYS A O 1
ATOM 1168 N N . GLY A 1 149 ? -21.377 -2.405 3.909 1.00 87.38 149 GLY A N 1
ATOM 1169 C CA . GLY A 1 149 ? -20.708 -3.547 4.542 1.00 87.38 149 GLY A CA 1
ATOM 1170 C C . GLY A 1 149 ? -19.318 -3.880 3.991 1.00 87.38 149 GLY A C 1
ATOM 1171 O O . GLY A 1 149 ? -18.687 -4.807 4.495 1.00 87.38 149 GLY A O 1
ATOM 1172 N N . ARG A 1 150 ? -18.812 -3.144 2.995 1.00 90.88 150 ARG A N 1
ATOM 1173 C CA . ARG A 1 150 ? -17.434 -3.286 2.512 1.00 90.88 150 ARG A CA 1
ATOM 1174 C C . ARG A 1 150 ? -16.507 -2.325 3.240 1.00 90.88 150 ARG A C 1
ATOM 1176 O O . ARG A 1 150 ? -16.876 -1.189 3.521 1.00 90.88 150 ARG A O 1
ATOM 1183 N N . LYS A 1 151 ? -15.293 -2.797 3.524 1.00 91.62 151 LYS A N 1
ATOM 1184 C CA . LYS A 1 151 ? -14.262 -2.012 4.214 1.00 91.62 151 LYS A CA 1
ATOM 1185 C C . LYS A 1 151 ? -12.949 -1.917 3.455 1.00 91.62 151 LYS A C 1
ATOM 1187 O O . LYS A 1 151 ? -12.123 -1.097 3.817 1.00 91.62 151 LYS A O 1
ATOM 1192 N N . THR A 1 152 ? -12.722 -2.732 2.434 1.00 93.12 152 THR A N 1
ATOM 1193 C CA . THR A 1 152 ? -11.427 -2.757 1.750 1.00 93.12 152 THR A CA 1
ATOM 1194 C C . THR A 1 152 ? -11.464 -1.877 0.514 1.00 93.12 152 THR A C 1
ATOM 1196 O O . THR A 1 152 ? -12.344 -2.030 -0.331 1.00 93.12 152 THR A O 1
ATOM 1199 N N . PHE A 1 153 ? -10.476 -0.998 0.413 1.00 95.69 153 PHE A N 1
ATOM 1200 C CA . PHE A 1 153 ? -10.143 -0.224 -0.771 1.00 95.69 153 PHE A CA 1
ATOM 1201 C C . PHE A 1 153 ? -8.751 -0.661 -1.235 1.00 95.69 153 PHE A C 1
ATOM 1203 O O . PHE A 1 153 ? -7.829 -0.776 -0.429 1.00 95.69 153 PHE A O 1
ATOM 1210 N N . VAL A 1 154 ? -8.588 -0.917 -2.525 1.00 96.25 154 VAL A N 1
ATOM 1211 C CA . VAL A 1 154 ? -7.292 -1.240 -3.128 1.00 96.25 154 VAL A CA 1
ATOM 1212 C C . VAL A 1 154 ? -7.087 -0.371 -4.352 1.00 96.25 154 VAL A C 1
ATOM 1214 O O . VAL A 1 154 ? -7.987 -0.255 -5.180 1.00 96.25 154 VAL A O 1
ATOM 1217 N N . MET A 1 155 ? -5.903 0.217 -4.466 1.00 97.38 155 MET A N 1
ATOM 1218 C CA . MET A 1 155 ? -5.451 0.941 -5.642 1.00 97.38 155 MET A CA 1
ATOM 1219 C C . MET A 1 155 ? -4.234 0.243 -6.239 1.00 97.38 155 MET A C 1
ATOM 1221 O O . MET A 1 155 ? -3.284 -0.078 -5.528 1.00 97.38 155 MET A O 1
ATOM 1225 N N . GLN A 1 156 ? -4.259 0.033 -7.550 1.00 97.25 156 GLN A N 1
ATOM 1226 C CA . GLN A 1 156 ? -3.162 -0.563 -8.306 1.00 97.25 156 GLN A CA 1
ATOM 1227 C C . GLN A 1 156 ? -2.872 0.231 -9.576 1.00 97.25 156 GLN A C 1
ATOM 1229 O O . GLN A 1 156 ? -3.764 0.903 -10.103 1.00 97.25 156 GLN A O 1
ATOM 1234 N N . CYS A 1 157 ? -1.627 0.172 -10.053 1.00 98.00 157 CYS A N 1
ATOM 1235 C CA . CYS A 1 157 ? -1.289 0.735 -11.353 1.00 98.00 157 CYS A CA 1
ATOM 1236 C C . CYS A 1 157 ? -1.692 -0.249 -12.457 1.00 98.00 157 CYS A C 1
ATOM 1238 O O . CYS A 1 157 ? -1.266 -1.405 -12.440 1.00 98.00 157 CYS A O 1
ATOM 1240 N N . GLY A 1 158 ? -2.453 0.204 -13.451 1.00 97.00 158 GLY A N 1
ATOM 1241 C CA . GLY A 1 158 ? -2.816 -0.601 -14.619 1.00 97.00 158 GLY A CA 1
ATOM 1242 C C . GLY A 1 158 ? -1.625 -0.996 -15.495 1.00 97.00 158 GLY A C 1
ATOM 1243 O O . GLY A 1 158 ? -1.689 -1.999 -16.203 1.00 97.00 158 GLY A O 1
ATOM 1244 N N . PHE A 1 159 ? -0.523 -0.244 -15.428 1.00 96.56 159 PHE A N 1
ATOM 1245 C CA . PHE A 1 159 ? 0.712 -0.555 -16.148 1.00 96.56 159 PHE A CA 1
ATOM 1246 C C . PHE A 1 159 ? 1.665 -1.432 -15.351 1.00 96.56 159 PHE A C 1
ATOM 1248 O O . PHE A 1 159 ? 2.418 -2.179 -15.958 1.00 96.56 159 PHE A O 1
ATOM 1255 N N . HIS A 1 160 ? 1.660 -1.337 -14.019 1.00 96.88 160 HIS A N 1
ATOM 1256 C CA . HIS A 1 160 ? 2.681 -1.925 -13.151 1.00 96.88 160 HIS A CA 1
ATOM 1257 C C . HIS A 1 160 ? 2.019 -2.656 -11.985 1.00 96.88 160 HIS A C 1
ATOM 1259 O O . HIS A 1 160 ? 1.738 -2.070 -10.944 1.00 96.88 160 HIS A O 1
ATOM 1265 N N . ALA A 1 161 ? 1.821 -3.967 -12.123 1.00 95.00 161 ALA A N 1
ATOM 1266 C CA . ALA A 1 161 ? 1.102 -4.786 -11.137 1.00 95.00 161 ALA A CA 1
ATOM 1267 C C . ALA A 1 161 ? 1.796 -4.918 -9.759 1.00 95.00 161 ALA A C 1
ATOM 1269 O O . ALA A 1 161 ? 1.265 -5.573 -8.868 1.00 95.00 161 ALA A O 1
ATOM 1270 N N . TYR A 1 162 ? 2.992 -4.345 -9.587 1.00 96.62 162 TYR A N 1
ATOM 1271 C CA . TYR A 1 162 ? 3.692 -4.237 -8.301 1.00 96.62 162 TYR A CA 1
ATOM 1272 C C . TYR A 1 162 ? 3.437 -2.904 -7.581 1.00 96.62 162 TYR A C 1
ATOM 1274 O O . TYR A 1 162 ? 3.839 -2.744 -6.429 1.00 96.62 162 TYR A O 1
ATOM 1282 N N . MET A 1 163 ? 2.807 -1.934 -8.247 1.00 98.19 163 MET A N 1
ATOM 1283 C CA . MET A 1 163 ? 2.392 -0.675 -7.639 1.00 98.19 163 MET A CA 1
ATOM 1284 C C . MET A 1 163 ? 1.024 -0.870 -7.010 1.00 98.19 163 MET A C 1
ATOM 1286 O O . MET A 1 163 ? 0.004 -0.809 -7.693 1.00 98.19 163 MET A O 1
ATOM 1290 N N . GLU A 1 164 ? 1.019 -1.111 -5.707 1.00 97.69 164 GLU A N 1
ATOM 1291 C CA . GLU A 1 164 ? -0.183 -1.358 -4.921 1.00 97.69 164 GLU A CA 1
ATOM 1292 C C . GLU A 1 164 ? -0.227 -0.380 -3.733 1.00 97.69 164 GLU A C 1
ATOM 1294 O O . GLU A 1 164 ? 0.794 -0.113 -3.101 1.00 97.69 164 GLU A O 1
ATOM 1299 N N . SER A 1 165 ? -1.414 0.127 -3.406 1.00 97.81 165 SER A N 1
ATOM 1300 C CA . SER A 1 165 ? -1.713 0.799 -2.139 1.00 97.81 165 SER A CA 1
ATOM 1301 C C . SER A 1 165 ? -3.064 0.310 -1.632 1.00 97.81 165 SER A C 1
ATOM 1303 O O . SER A 1 165 ? -4.049 0.252 -2.369 1.00 97.81 165 SER A O 1
ATOM 1305 N N . TRP A 1 166 ? -3.106 -0.086 -0.370 1.00 97.69 166 TRP A N 1
ATOM 1306 C CA . TRP A 1 166 ? -4.239 -0.747 0.255 1.00 97.69 166 TRP A CA 1
ATOM 1307 C C . TRP A 1 166 ? -4.768 0.098 1.403 1.00 97.69 166 TRP A C 1
ATOM 1309 O O . TRP A 1 166 ? -4.003 0.661 2.184 1.00 97.69 166 TRP A O 1
ATOM 1319 N N . ALA A 1 167 ? -6.085 0.138 1.562 1.00 96.88 167 ALA A N 1
ATOM 1320 C CA . ALA A 1 167 ? -6.709 0.818 2.678 1.00 96.88 167 ALA A CA 1
ATOM 1321 C C . ALA A 1 167 ? -7.859 0.020 3.281 1.00 96.88 167 ALA A C 1
ATOM 1323 O O . ALA A 1 167 ? -8.580 -0.707 2.590 1.00 96.88 167 ALA A O 1
ATOM 1324 N N . ILE A 1 168 ? -8.053 0.216 4.582 1.00 95.88 168 ILE A N 1
ATOM 1325 C CA . ILE A 1 168 ? -9.264 -0.195 5.282 1.00 95.88 168 ILE A CA 1
ATOM 1326 C C . ILE A 1 168 ? -10.094 1.033 5.657 1.00 95.88 168 ILE A C 1
ATOM 1328 O O . ILE A 1 168 ? -9.567 2.073 6.056 1.00 95.88 168 ILE A O 1
ATOM 1332 N N . ALA A 1 169 ? -11.406 0.916 5.501 1.00 95.44 169 ALA A N 1
ATOM 1333 C CA . ALA A 1 169 ? -12.361 1.936 5.868 1.00 95.44 169 ALA A CA 1
ATOM 1334 C C . ALA A 1 169 ? -12.527 1.988 7.388 1.00 95.44 169 ALA A C 1
ATOM 1336 O O . ALA A 1 169 ? -12.761 0.960 8.035 1.00 95.44 169 ALA A O 1
ATOM 1337 N N . VAL A 1 170 ? -12.429 3.195 7.935 1.00 95.62 170 VAL A N 1
ATOM 1338 C CA . VAL A 1 170 ? -12.622 3.480 9.357 1.00 95.62 170 VAL A CA 1
ATOM 1339 C C . VAL A 1 170 ? -13.814 4.413 9.548 1.00 95.62 170 VAL A C 1
ATOM 1341 O O . VAL A 1 170 ? -14.017 5.356 8.783 1.00 95.62 170 VAL A O 1
ATOM 1344 N N . ASP A 1 171 ? -14.592 4.143 10.595 1.00 93.44 171 ASP A N 1
ATOM 1345 C CA . ASP A 1 171 ? -15.848 4.851 10.889 1.00 93.44 171 ASP A CA 1
ATOM 1346 C C . ASP A 1 171 ? -15.737 5.743 12.141 1.00 93.44 171 ASP A C 1
ATOM 1348 O O . ASP A 1 171 ? -16.693 6.409 12.533 1.00 93.44 171 ASP A O 1
ATOM 1352 N N . ASN A 1 172 ? -14.575 5.738 12.798 1.00 95.44 172 ASN A N 1
ATOM 1353 C CA . ASN A 1 172 ? -14.289 6.470 14.029 1.00 95.44 172 ASN A CA 1
ATOM 1354 C C . ASN A 1 172 ? -12.776 6.809 14.102 1.00 95.44 172 ASN A C 1
ATOM 1356 O O . ASN A 1 172 ? -11.999 6.259 13.317 1.00 95.44 172 ASN A O 1
ATOM 1360 N N . PRO A 1 173 ? -12.327 7.697 15.015 1.00 96.50 173 PRO A N 1
ATOM 1361 C CA . PRO A 1 173 ? -10.942 8.177 15.046 1.00 96.50 173 PRO A CA 1
ATOM 1362 C C . PRO A 1 173 ? -9.976 7.247 15.801 1.00 96.50 173 PRO A C 1
ATOM 1364 O O . PRO A 1 173 ? -8.818 7.604 16.000 1.00 96.50 173 PRO A O 1
ATOM 1367 N N . TYR A 1 174 ? -10.431 6.083 16.269 1.00 97.50 174 TYR A N 1
ATOM 1368 C CA . TYR A 1 174 ? -9.650 5.170 17.101 1.00 97.50 174 TYR A CA 1
ATOM 1369 C C . TYR A 1 174 ? -8.958 4.118 16.244 1.00 97.50 174 TYR A C 1
ATOM 1371 O O . TYR A 1 174 ? -9.287 2.930 16.273 1.00 97.50 174 TYR A O 1
ATOM 1379 N N . PHE A 1 175 ? -7.984 4.576 15.467 1.00 97.56 175 PHE A N 1
ATOM 1380 C CA . PHE A 1 175 ? -7.109 3.717 14.690 1.00 97.56 175 PHE A CA 1
ATOM 1381 C C . PHE A 1 175 ? -5.665 4.214 14.745 1.00 97.56 175 PHE A C 1
ATOM 1383 O O . PHE A 1 175 ? -5.396 5.370 15.063 1.00 97.56 175 PHE A O 1
ATOM 1390 N N . THR A 1 176 ? -4.728 3.330 14.431 1.00 98.00 176 THR A N 1
ATOM 1391 C CA . THR A 1 176 ? -3.306 3.657 14.304 1.00 98.00 176 THR A CA 1
ATOM 1392 C C . THR A 1 176 ? -2.619 2.638 13.395 1.00 98.00 176 THR A C 1
ATOM 1394 O O . THR A 1 176 ? -3.232 1.651 12.986 1.00 98.00 176 THR A O 1
ATOM 1397 N N . PHE A 1 177 ? -1.347 2.864 13.090 1.00 98.12 177 PHE A N 1
ATOM 1398 C CA . PHE A 1 177 ? -0.506 1.929 12.351 1.00 98.12 177 PHE A CA 1
ATOM 1399 C C . PHE A 1 177 ? 0.577 1.392 13.279 1.00 98.12 177 PHE A C 1
ATOM 1401 O O . PHE A 1 177 ? 1.109 2.136 14.104 1.00 98.12 177 PHE A O 1
ATOM 1408 N N . THR A 1 178 ? 0.936 0.119 13.138 1.00 98.38 178 THR A N 1
ATOM 1409 C CA . THR A 1 178 ? 2.107 -0.405 13.842 1.00 98.38 178 THR A CA 1
ATOM 1410 C C . THR A 1 178 ? 3.393 0.228 13.311 1.00 98.38 178 THR A C 1
ATOM 1412 O O . THR A 1 178 ? 3.573 0.415 12.103 1.00 98.38 178 THR A O 1
ATOM 1415 N N . SER A 1 179 ? 4.304 0.548 14.227 1.00 97.50 179 SER A N 1
ATOM 1416 C CA . SER A 1 179 ? 5.629 1.088 13.921 1.00 97.50 179 SER A CA 1
ATOM 1417 C C . SER A 1 179 ? 6.560 0.026 13.317 1.00 97.50 179 SER A C 1
ATOM 1419 O O . SER A 1 179 ? 6.212 -1.149 13.215 1.00 97.50 179 SER A O 1
ATOM 1421 N N . GLU A 1 180 ? 7.793 0.406 12.978 1.00 96.31 180 GLU A N 1
ATOM 1422 C CA . GLU A 1 180 ? 8.861 -0.526 12.567 1.00 96.31 180 GLU A CA 1
ATOM 1423 C C . GLU A 1 180 ? 9.187 -1.594 13.628 1.00 96.31 180 GLU A C 1
ATOM 1425 O O . GLU A 1 180 ? 9.740 -2.650 13.320 1.00 96.31 180 GLU A O 1
ATOM 1430 N N . THR A 1 181 ? 8.826 -1.346 14.892 1.00 96.25 181 THR A N 1
ATOM 1431 C CA . THR A 1 181 ? 8.967 -2.325 15.982 1.00 96.25 181 THR A CA 1
ATOM 1432 C C . THR A 1 181 ? 7.689 -3.128 16.232 1.00 96.25 181 THR A C 1
ATOM 1434 O O . THR A 1 181 ? 7.617 -3.895 17.187 1.00 96.25 181 THR A O 1
ATOM 1437 N N . GLY A 1 182 ? 6.665 -2.958 15.392 1.00 96.69 182 GLY A N 1
ATOM 1438 C CA . GLY A 1 182 ? 5.342 -3.563 15.546 1.00 96.69 182 GLY A CA 1
ATOM 1439 C C . GLY A 1 182 ? 4.516 -3.006 16.708 1.00 96.69 182 GLY A C 1
ATOM 1440 O O . GLY A 1 182 ? 3.411 -3.484 16.944 1.00 96.69 182 GLY A O 1
ATOM 1441 N N . SER A 1 183 ? 5.028 -2.009 17.434 1.00 97.69 183 SER A N 1
ATOM 1442 C CA . SER A 1 183 ? 4.299 -1.348 18.517 1.00 97.69 183 SER A CA 1
ATOM 1443 C C . SER A 1 183 ? 3.221 -0.414 17.976 1.00 97.69 183 SER A C 1
ATOM 1445 O O . SER A 1 183 ? 3.352 0.132 16.879 1.00 97.69 183 SER A O 1
ATOM 1447 N N . TYR A 1 184 ? 2.165 -0.207 18.758 1.00 98.19 184 TYR A N 1
ATOM 1448 C CA . TYR A 1 184 ? 1.086 0.716 18.432 1.00 98.19 184 TYR A CA 1
ATOM 1449 C C . TYR A 1 184 ? 0.485 1.316 19.705 1.00 98.19 184 TYR A C 1
ATOM 1451 O O . TYR A 1 184 ? 0.582 0.734 20.784 1.00 98.19 184 TYR A O 1
ATOM 1459 N N . GLU A 1 185 ? -0.173 2.464 19.567 1.00 97.75 185 GLU A N 1
ATOM 1460 C CA . GLU A 1 185 ? -0.922 3.107 20.645 1.00 97.75 185 GLU A CA 1
ATOM 1461 C C . GLU A 1 185 ? -2.204 3.734 20.086 1.00 97.75 185 GLU A C 1
ATOM 1463 O O . GLU A 1 185 ? -2.178 4.405 19.053 1.00 97.75 185 GLU A O 1
ATOM 1468 N N . ILE A 1 186 ? -3.331 3.518 20.772 1.00 96.94 186 ILE A N 1
ATOM 1469 C CA . ILE A 1 186 ? -4.622 4.149 20.460 1.00 96.94 186 ILE A CA 1
ATOM 1470 C C . ILE A 1 186 ? -5.088 4.924 21.695 1.00 96.94 186 ILE A C 1
ATOM 1472 O O . ILE A 1 186 ? -5.783 4.402 22.570 1.00 96.94 186 ILE A O 1
ATOM 1476 N N . ALA A 1 187 ? -4.680 6.189 21.772 1.00 94.88 187 ALA A N 1
ATOM 1477 C CA . ALA A 1 187 ? -4.910 7.027 22.940 1.00 94.88 187 ALA A CA 1
ATOM 1478 C C . ALA A 1 187 ? -6.358 7.534 23.051 1.00 94.88 187 ALA A C 1
ATOM 1480 O O . ALA A 1 187 ? -6.991 7.940 22.069 1.00 94.88 187 ALA A O 1
ATOM 1481 N N . GLY A 1 188 ? -6.852 7.645 24.287 1.00 94.06 188 GLY A N 1
ATOM 1482 C CA . GLY A 1 188 ? -8.133 8.282 24.620 1.00 94.06 188 GLY A CA 1
ATOM 1483 C C . GLY A 1 188 ? -9.373 7.543 24.111 1.00 94.06 188 GLY A C 1
ATOM 1484 O O . GLY A 1 188 ? -10.391 8.186 23.841 1.00 94.06 188 GLY A O 1
ATOM 1485 N N . SER A 1 189 ? -9.267 6.224 23.944 1.00 95.00 189 SER A N 1
ATOM 1486 C CA . SER A 1 189 ? -10.412 5.336 23.728 1.00 95.00 189 SER A CA 1
ATOM 1487 C C . SER A 1 189 ? -11.365 5.424 24.934 1.00 95.00 189 SER A C 1
ATOM 1489 O O . SER A 1 189 ? -10.886 5.352 26.067 1.00 95.00 189 SER A O 1
ATOM 1491 N N . PRO A 1 190 ? -12.685 5.610 24.745 1.00 96.00 190 PRO A N 1
ATOM 1492 C CA . PRO A 1 190 ? -13.629 5.695 25.857 1.00 96.00 190 PRO A CA 1
ATOM 1493 C C . PRO A 1 190 ? -13.724 4.354 26.597 1.00 96.00 190 PRO A C 1
ATOM 1495 O O . PRO A 1 190 ? -13.574 3.316 25.951 1.00 96.00 190 PRO A O 1
ATOM 1498 N N . PRO A 1 191 ? -14.036 4.327 27.905 1.00 96.75 191 PRO A N 1
ATOM 1499 C CA . PRO A 1 191 ? -14.259 3.074 28.621 1.00 96.75 191 PRO A CA 1
ATOM 1500 C C . PRO A 1 191 ? -15.366 2.240 27.972 1.00 96.75 191 PRO A C 1
ATOM 1502 O O . PRO A 1 191 ? -16.392 2.781 27.561 1.00 96.75 191 PRO A O 1
ATOM 1505 N N . GLY A 1 192 ? -15.168 0.929 27.874 1.00 96.62 192 GLY A N 1
ATOM 1506 C CA . GLY A 1 192 ? -16.119 0.025 27.228 1.00 96.62 192 GLY A CA 1
ATOM 1507 C C . GLY A 1 192 ? -15.474 -1.255 26.711 1.00 96.62 192 GLY A C 1
ATOM 1508 O O . GLY A 1 192 ? -14.263 -1.445 26.813 1.00 96.62 192 GLY A O 1
ATOM 1509 N N . THR A 1 193 ? -16.296 -2.136 26.148 1.00 97.69 193 THR A N 1
ATOM 1510 C CA . THR A 1 193 ? -15.846 -3.377 25.508 1.00 97.69 193 THR A CA 1
ATOM 1511 C C . THR A 1 193 ? -16.013 -3.255 23.999 1.00 97.69 193 THR A C 1
ATOM 1513 O O . THR A 1 193 ? -17.113 -3.000 23.510 1.00 97.69 193 THR A O 1
ATOM 1516 N N . TYR A 1 194 ? -14.923 -3.449 23.261 1.00 97.81 194 TYR A N 1
ATOM 1517 C CA . TYR A 1 194 ? -14.843 -3.212 21.821 1.00 97.81 194 TYR A CA 1
ATOM 1518 C C . TYR A 1 194 ? -14.206 -4.386 21.091 1.00 97.81 194 TYR A C 1
ATOM 1520 O O . TYR A 1 194 ? -13.613 -5.280 21.696 1.00 97.81 194 TYR A O 1
ATOM 1528 N N . ARG A 1 195 ? -14.284 -4.349 19.760 1.00 97.75 195 ARG A N 1
ATOM 1529 C CA . ARG A 1 195 ? -13.514 -5.238 18.888 1.00 97.75 195 ARG A CA 1
ATOM 1530 C C . ARG A 1 195 ? -12.277 -4.493 18.402 1.00 97.75 195 ARG A C 1
ATOM 1532 O O . ARG A 1 195 ? -12.407 -3.486 17.715 1.00 97.75 195 ARG A O 1
ATOM 1539 N N . LEU A 1 196 ? -11.094 -4.987 18.735 1.00 98.00 196 LEU A N 1
ATOM 1540 C CA . LEU A 1 196 ? -9.828 -4.511 18.194 1.00 98.00 196 LEU A CA 1
ATOM 1541 C C . LEU A 1 196 ? -9.465 -5.344 16.966 1.00 98.00 196 LEU A C 1
ATOM 1543 O O . LEU A 1 196 ? -9.231 -6.548 17.074 1.00 98.00 196 LEU A O 1
ATOM 1547 N N . ARG A 1 197 ? -9.429 -4.701 15.801 1.00 97.62 197 ARG A N 1
ATOM 1548 C CA . ARG A 1 197 ? -9.034 -5.293 14.522 1.00 97.62 197 ARG A CA 1
ATOM 1549 C C . ARG A 1 197 ? -7.575 -4.966 14.228 1.00 97.62 197 ARG A C 1
ATOM 1551 O O . ARG A 1 197 ? -7.207 -3.798 14.253 1.00 97.62 197 ARG A O 1
ATOM 1558 N N . ALA A 1 198 ? -6.795 -5.977 13.869 1.00 97.88 198 ALA A N 1
ATOM 1559 C CA . ALA A 1 198 ? -5.491 -5.839 13.234 1.00 97.88 198 ALA A CA 1
ATOM 1560 C C . ALA A 1 198 ? -5.601 -6.291 11.777 1.00 97.88 198 ALA A C 1
ATOM 1562 O O . ALA A 1 198 ? -5.835 -7.472 11.494 1.00 97.88 198 ALA A O 1
ATOM 1563 N N . TRP A 1 199 ? -5.456 -5.345 10.854 1.00 97.06 199 TRP A N 1
ATOM 1564 C CA . TRP A 1 199 ? -5.606 -5.581 9.424 1.00 97.06 199 TRP A CA 1
ATOM 1565 C C . TRP A 1 199 ? -4.333 -5.222 8.660 1.00 97.06 199 TRP A C 1
ATOM 1567 O O . TRP A 1 199 ? -3.728 -4.174 8.875 1.00 97.06 199 TRP A O 1
ATOM 1577 N N . HIS A 1 200 ? -3.949 -6.090 7.728 1.00 96.44 200 HIS A N 1
ATOM 1578 C CA . HIS A 1 200 ? -2.887 -5.836 6.764 1.00 96.44 200 HIS A CA 1
ATOM 1579 C C . HIS A 1 200 ? -3.156 -6.675 5.499 1.00 96.44 200 HIS A C 1
ATOM 1581 O O . HIS A 1 200 ? -3.486 -7.855 5.624 1.00 96.44 200 HIS A O 1
ATOM 1587 N N . PRO A 1 201 ? -3.012 -6.143 4.272 1.00 94.12 201 PRO A N 1
ATOM 1588 C CA . PRO A 1 201 ? -3.373 -6.872 3.045 1.00 94.12 201 PRO A CA 1
ATOM 1589 C C . PRO A 1 201 ? -2.527 -8.133 2.797 1.00 94.12 201 PRO A C 1
ATOM 1591 O O . PRO A 1 201 ? -2.966 -9.071 2.137 1.00 94.12 201 PRO A O 1
ATOM 1594 N N . SER A 1 202 ? -1.307 -8.165 3.331 1.00 92.44 202 SER A N 1
ATOM 1595 C CA . SER A 1 202 ? -0.353 -9.264 3.121 1.00 92.44 202 SER A CA 1
ATOM 1596 C C . SER A 1 202 ? -0.420 -10.388 4.158 1.00 92.44 202 SER A C 1
ATOM 1598 O O . SER A 1 202 ? 0.332 -11.358 4.034 1.00 92.44 202 SER A O 1
ATOM 1600 N N . VAL A 1 203 ? -1.275 -10.283 5.183 1.00 91.12 203 VAL A N 1
ATOM 1601 C CA . VAL A 1 203 ? -1.473 -11.382 6.144 1.00 91.12 203 VAL A CA 1
ATOM 1602 C C . VAL A 1 203 ? -2.522 -12.365 5.637 1.00 91.12 203 VAL A C 1
ATOM 1604 O O . VAL A 1 203 ? -3.396 -12.011 4.850 1.00 91.12 203 VAL A O 1
ATOM 1607 N N . LYS A 1 204 ? -2.445 -13.620 6.090 1.00 83.00 204 LYS A N 1
ATOM 1608 C CA . LYS A 1 204 ? -3.382 -14.671 5.664 1.00 83.00 204 LYS A CA 1
ATOM 1609 C C . LYS A 1 204 ? -4.821 -14.374 6.095 1.00 83.00 204 LYS A C 1
ATOM 1611 O O . LYS A 1 204 ? -5.759 -14.653 5.354 1.00 83.00 204 LYS A O 1
ATOM 1616 N N . GLN A 1 205 ? -4.976 -13.849 7.304 1.00 85.94 205 GLN A N 1
ATOM 1617 C CA . GLN A 1 205 ? -6.259 -13.509 7.892 1.00 85.94 205 GLN A CA 1
ATOM 1618 C C . GLN A 1 205 ? -6.065 -12.335 8.847 1.00 85.94 205 GLN A C 1
ATOM 1620 O O . GLN A 1 205 ? -5.108 -12.308 9.623 1.00 85.94 205 GLN A O 1
ATOM 1625 N N . GLU A 1 206 ? -6.980 -11.374 8.790 1.00 88.25 206 GLU A N 1
ATOM 1626 C CA . GLU A 1 206 ? -7.074 -10.334 9.810 1.00 88.25 206 GLU A CA 1
ATOM 1627 C C . GLU A 1 206 ? -7.407 -10.931 11.180 1.00 88.25 206 GLU A C 1
ATOM 1629 O O . GLU A 1 206 ? -8.087 -11.953 11.284 1.00 88.25 206 GLU A O 1
ATOM 1634 N N . GLN A 1 207 ? -6.953 -10.270 12.238 1.00 95.06 207 GLN A N 1
ATOM 1635 C CA . GLN A 1 207 ? -7.235 -10.696 13.604 1.00 95.06 207 GLN A CA 1
ATOM 1636 C C . GLN A 1 207 ? -8.187 -9.717 14.261 1.00 95.06 207 GLN A C 1
ATOM 1638 O O . GLN A 1 207 ? -8.041 -8.503 14.125 1.00 95.06 207 GLN A O 1
ATOM 1643 N N . ILE A 1 208 ? -9.175 -10.254 14.970 1.00 96.25 208 ILE A N 1
ATOM 1644 C CA . ILE A 1 208 ? -10.136 -9.457 15.721 1.00 96.25 208 ILE A CA 1
ATOM 1645 C C . ILE A 1 208 ? -10.213 -10.022 17.130 1.00 96.25 208 ILE A C 1
ATOM 1647 O O . ILE A 1 208 ? -10.586 -11.178 17.314 1.00 96.25 208 ILE A O 1
ATOM 1651 N N . GLN A 1 209 ? -9.879 -9.197 18.116 1.00 97.00 209 GLN A N 1
ATOM 1652 C CA . GLN A 1 209 ? -9.935 -9.550 19.529 1.00 97.00 209 GLN A CA 1
ATOM 1653 C C . GLN A 1 209 ? -10.936 -8.658 20.261 1.00 97.00 209 GLN A C 1
ATOM 1655 O O . GLN A 1 209 ? -11.084 -7.480 19.941 1.00 97.00 209 GLN A O 1
ATOM 1660 N N . THR A 1 210 ? -11.627 -9.208 21.256 1.00 97.88 210 THR A N 1
ATOM 1661 C CA . THR A 1 210 ? -12.432 -8.399 22.177 1.00 97.88 210 THR A CA 1
ATOM 1662 C C . THR A 1 210 ? -11.508 -7.769 23.214 1.00 97.88 210 THR A C 1
ATOM 1664 O O . THR A 1 210 ? -10.746 -8.480 23.863 1.00 97.88 210 THR A O 1
ATOM 1667 N N . VAL A 1 211 ? -11.588 -6.451 23.388 1.00 97.12 211 VAL A N 1
ATOM 1668 C CA . VAL A 1 211 ? -10.799 -5.693 24.367 1.00 97.12 211 VAL A CA 1
ATOM 1669 C C . VAL A 1 211 ? -11.722 -4.903 25.286 1.00 97.12 211 VAL A C 1
ATOM 1671 O O . VAL A 1 211 ? -12.691 -4.3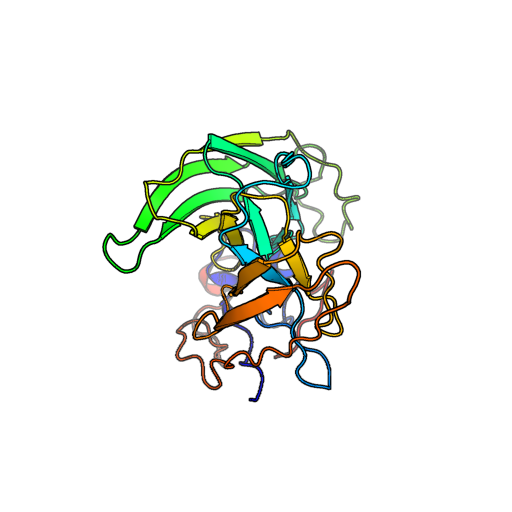00 24.827 1.00 97.12 211 VAL A O 1
ATOM 1674 N N . THR A 1 212 ? -11.407 -4.878 26.579 1.00 96.88 212 THR A N 1
ATOM 1675 C CA . THR A 1 212 ? -12.078 -4.012 27.554 1.00 96.88 212 THR A CA 1
ATOM 1676 C C . THR A 1 212 ? -11.144 -2.868 27.932 1.00 96.88 212 THR A C 1
ATOM 1678 O O . THR A 1 212 ? -10.032 -3.085 28.412 1.00 96.88 212 THR A O 1
ATOM 1681 N N . VAL A 1 213 ? -11.599 -1.641 27.693 1.00 96.12 213 VAL A N 1
ATOM 1682 C CA . VAL A 1 213 ? -10.918 -0.402 28.070 1.00 96.12 213 VAL A CA 1
ATOM 1683 C C . VAL A 1 213 ? -11.526 0.086 29.377 1.00 96.12 213 VAL A C 1
ATOM 1685 O O . VAL A 1 213 ? -12.732 0.326 29.460 1.00 96.12 213 VAL A O 1
ATOM 1688 N N . GLN A 1 214 ? -10.693 0.218 30.404 1.00 94.44 214 GLN A N 1
ATOM 1689 C CA . GLN A 1 214 ? -11.084 0.768 31.700 1.00 94.44 214 GLN A CA 1
ATOM 1690 C C . GLN A 1 214 ? -10.780 2.270 31.752 1.00 94.44 214 GLN A C 1
ATOM 1692 O O . GLN A 1 214 ? -9.936 2.781 31.017 1.00 94.44 214 GLN A O 1
ATOM 1697 N N . SER A 1 215 ? -11.493 3.001 32.610 1.00 92.12 215 SER A N 1
ATOM 1698 C CA . SER A 1 215 ? -11.295 4.447 32.748 1.00 92.12 215 SER A CA 1
ATOM 1699 C C . SER A 1 215 ? -9.886 4.773 33.234 1.00 92.12 215 SER A C 1
ATOM 1701 O O . SER A 1 215 ? -9.439 4.222 34.238 1.00 92.12 215 SER A O 1
ATOM 1703 N N . SER A 1 216 ? -9.207 5.681 32.526 1.00 88.44 216 SER A N 1
ATOM 1704 C CA . SER A 1 216 ? -7.864 6.180 32.862 1.00 88.44 216 SER A CA 1
ATOM 1705 C C . SER A 1 216 ? -6.791 5.094 33.029 1.00 88.44 216 SER A C 1
ATOM 1707 O O . SER A 1 216 ? -5.811 5.302 33.742 1.00 88.44 216 SER A O 1
ATOM 1709 N N . GLN A 1 217 ? -6.960 3.939 32.380 1.00 91.12 217 GLN A N 1
ATOM 1710 C CA . GLN A 1 217 ? -6.005 2.833 32.416 1.00 91.12 217 GLN A CA 1
ATOM 1711 C C . GLN A 1 217 ? -5.566 2.434 31.009 1.00 91.12 217 GLN A C 1
ATOM 1713 O O . GLN A 1 217 ? -6.344 2.481 30.056 1.00 91.12 217 GLN A O 1
ATOM 1718 N N . THR A 1 218 ? -4.309 2.009 30.896 1.00 94.62 218 THR A N 1
ATOM 1719 C CA . THR A 1 218 ? -3.763 1.432 29.667 1.00 94.62 218 THR A CA 1
ATOM 1720 C C . THR A 1 218 ? -4.054 -0.062 29.638 1.00 94.62 218 THR A C 1
ATOM 1722 O O . THR A 1 218 ? -3.565 -0.811 30.483 1.00 94.62 218 THR A O 1
ATOM 1725 N N . THR A 1 219 ? -4.821 -0.507 28.645 1.00 95.19 219 THR A N 1
ATOM 1726 C CA . THR A 1 219 ? -5.005 -1.934 28.361 1.00 95.19 219 THR A CA 1
ATOM 1727 C C . THR A 1 219 ? -3.923 -2.399 27.389 1.00 95.19 219 THR A C 1
ATOM 1729 O O . THR A 1 219 ? -3.847 -1.902 26.265 1.00 95.19 219 THR A O 1
ATOM 1732 N N . HIS A 1 220 ? -3.103 -3.368 27.798 1.00 96.50 220 HIS A N 1
ATOM 1733 C CA . HIS A 1 220 ? -2.112 -4.003 26.927 1.00 96.50 220 HIS A CA 1
ATOM 1734 C C . HIS A 1 220 ? -2.733 -5.192 26.190 1.00 96.50 220 HIS A C 1
ATOM 1736 O O . HIS A 1 220 ? -3.367 -6.043 26.812 1.00 96.50 220 HIS A O 1
ATOM 1742 N N . VAL A 1 221 ? -2.557 -5.242 24.869 1.00 96.81 221 VAL A N 1
ATOM 1743 C CA . VAL A 1 221 ? -3.073 -6.318 24.017 1.00 96.81 221 VAL A CA 1
ATOM 1744 C C . VAL A 1 221 ? -1.994 -6.724 23.022 1.00 96.81 221 VAL A C 1
ATOM 1746 O O . VAL A 1 221 ? -1.514 -5.887 22.263 1.00 96.81 221 VAL A O 1
ATOM 1749 N N . ASP A 1 222 ? -1.651 -8.010 23.010 1.00 96.06 222 ASP A N 1
ATOM 1750 C CA . ASP A 1 222 ? -0.751 -8.596 22.022 1.00 96.06 222 ASP A CA 1
ATOM 1751 C C . ASP A 1 222 ? -1.556 -9.303 20.927 1.00 96.06 222 ASP A C 1
ATOM 1753 O O . ASP A 1 222 ? -2.452 -10.111 21.196 1.00 96.06 222 ASP A O 1
ATOM 1757 N N . ILE A 1 223 ? -1.216 -9.024 19.666 1.00 95.75 223 ILE A N 1
ATOM 1758 C CA . ILE A 1 223 ? -1.867 -9.636 18.505 1.00 95.75 223 ILE A CA 1
ATOM 1759 C C . ILE A 1 223 ? -0.833 -10.375 17.665 1.00 95.75 223 ILE A C 1
ATOM 1761 O O . ILE A 1 223 ? 0.113 -9.787 17.144 1.00 95.75 223 ILE A O 1
ATOM 1765 N N . ALA A 1 224 ? -1.049 -11.678 17.495 1.00 93.81 224 ALA A N 1
ATOM 1766 C CA . ALA A 1 224 ? -0.267 -12.511 16.596 1.00 93.81 224 ALA A CA 1
ATOM 1767 C C . ALA A 1 224 ? -0.943 -12.578 15.222 1.00 93.81 224 ALA A C 1
ATOM 1769 O O . ALA A 1 224 ? -2.096 -12.987 15.117 1.00 93.81 224 ALA A O 1
ATOM 1770 N N . LEU A 1 225 ? -0.219 -12.196 14.169 1.00 93.00 225 LEU A N 1
ATOM 1771 C CA . LEU A 1 225 ? -0.679 -12.296 12.784 1.00 93.00 225 LEU A CA 1
ATOM 1772 C C . LEU A 1 225 ? -0.058 -13.520 12.110 1.00 93.00 225 LEU A C 1
ATOM 1774 O O . LEU A 1 225 ? 1.161 -13.723 12.152 1.00 93.00 225 LEU A O 1
ATOM 1778 N N . ASP A 1 226 ? -0.889 -14.312 11.439 1.00 89.75 226 ASP A N 1
ATOM 1779 C CA . ASP A 1 226 ? -0.414 -15.465 10.685 1.00 89.75 226 ASP A CA 1
ATOM 1780 C C . ASP A 1 226 ? 0.338 -15.017 9.431 1.00 89.75 226 ASP A C 1
ATOM 1782 O O . ASP A 1 226 ? -0.232 -14.456 8.485 1.00 89.75 226 ASP A O 1
ATOM 1786 N N . SER A 1 227 ? 1.636 -15.327 9.405 1.00 86.94 227 SER A N 1
ATOM 1787 C CA . SER A 1 227 ? 2.415 -15.238 8.175 1.00 86.94 227 SER A CA 1
ATOM 1788 C C . SER A 1 227 ? 1.855 -16.231 7.153 1.00 86.94 227 SER A C 1
ATOM 1790 O O . SER A 1 227 ? 1.625 -17.396 7.494 1.00 86.94 227 SER A O 1
ATOM 1792 N N . PRO A 1 228 ? 1.722 -15.837 5.877 1.00 81.94 228 PRO A N 1
ATOM 1793 C CA . PRO A 1 228 ? 1.329 -16.761 4.828 1.00 81.94 228 PRO A CA 1
ATOM 1794 C C . PRO A 1 228 ? 2.388 -17.839 4.531 1.00 81.94 228 PRO A C 1
ATOM 1796 O O . PRO A 1 228 ? 2.087 -18.677 3.692 1.00 81.94 228 PRO A O 1
ATOM 1799 N N . ALA A 1 229 ? 3.556 -17.840 5.211 1.00 69.62 229 ALA A N 1
ATOM 1800 C CA . ALA A 1 229 ? 4.668 -18.818 5.286 1.00 69.62 229 ALA A CA 1
ATOM 1801 C C . ALA A 1 229 ? 5.219 -19.383 3.958 1.00 69.62 229 ALA A C 1
ATOM 1803 O O . ALA A 1 229 ? 6.427 -19.411 3.747 1.00 69.62 229 ALA A O 1
ATOM 1804 N N . ARG A 1 230 ? 4.350 -19.808 3.041 1.00 70.38 230 ARG A N 1
ATOM 1805 C CA . ARG A 1 230 ? 4.626 -20.158 1.652 1.00 70.38 230 ARG A CA 1
ATOM 1806 C C . ARG A 1 230 ? 3.555 -19.528 0.763 1.00 70.38 230 ARG A C 1
ATOM 1808 O O . ARG A 1 230 ? 2.421 -19.998 0.701 1.00 70.38 230 ARG A O 1
ATOM 1815 N N . ARG A 1 231 ? 3.920 -18.464 0.047 1.00 68.00 231 ARG A N 1
ATOM 1816 C CA . ARG A 1 231 ? 3.029 -17.812 -0.917 1.00 68.00 231 ARG A CA 1
ATOM 1817 C C . ARG A 1 231 ? 3.102 -18.568 -2.242 1.00 68.00 231 ARG A C 1
ATOM 1819 O O . ARG A 1 231 ? 4.123 -18.530 -2.920 1.00 68.00 231 ARG A O 1
ATOM 1826 N N . TRP A 1 232 ? 2.035 -19.272 -2.603 1.00 69.31 232 TRP A N 1
ATOM 1827 C CA . TRP A 1 232 ? 1.896 -19.884 -3.927 1.00 69.31 232 TRP A CA 1
ATOM 1828 C C . TRP A 1 232 ? 1.479 -18.780 -4.896 1.00 69.31 232 TRP A C 1
ATOM 1830 O O . TRP A 1 232 ? 0.300 -18.568 -5.153 1.00 69.31 232 TRP A O 1
ATOM 1840 N N . THR A 1 233 ? 2.454 -17.992 -5.335 1.00 80.69 233 THR A N 1
ATOM 1841 C CA . THR A 1 233 ? 2.252 -16.877 -6.261 1.00 80.69 233 THR A CA 1
ATOM 1842 C C . THR A 1 233 ? 2.930 -17.186 -7.587 1.00 80.69 233 THR A C 1
ATOM 1844 O O . THR A 1 233 ? 3.998 -17.790 -7.609 1.00 80.69 233 THR A O 1
ATOM 1847 N N . ALA A 1 234 ? 2.328 -16.756 -8.696 1.00 84.00 234 ALA A N 1
ATOM 1848 C CA . ALA A 1 234 ? 2.992 -16.774 -10.000 1.00 84.00 234 ALA A CA 1
ATOM 1849 C C . ALA A 1 234 ? 4.115 -15.719 -10.089 1.00 84.00 234 ALA A C 1
ATOM 1851 O O . ALA A 1 234 ? 4.982 -15.801 -10.958 1.00 84.00 234 ALA A O 1
ATOM 1852 N N . HIS A 1 235 ? 4.121 -14.740 -9.178 1.00 92.06 235 HIS A N 1
ATOM 1853 C CA . HIS A 1 235 ? 5.118 -13.673 -9.085 1.00 92.06 235 HIS A CA 1
ATOM 1854 C C . HIS A 1 235 ? 6.348 -14.144 -8.302 1.00 92.06 235 HIS A C 1
ATOM 1856 O O . HIS A 1 235 ? 6.631 -13.666 -7.204 1.00 92.06 235 HIS A O 1
ATOM 1862 N N . THR A 1 236 ? 7.054 -15.131 -8.846 1.00 91.31 236 THR A N 1
ATOM 1863 C CA . THR A 1 236 ? 8.318 -15.647 -8.304 1.00 91.31 236 THR A CA 1
ATOM 1864 C C . THR A 1 236 ? 9.440 -15.440 -9.303 1.00 91.31 236 THR A C 1
ATOM 1866 O O . THR A 1 236 ? 9.235 -15.608 -10.507 1.00 91.31 236 THR A O 1
ATOM 1869 N N . ARG A 1 237 ? 10.642 -15.136 -8.806 1.00 92.19 237 ARG A N 1
ATOM 1870 C CA . ARG A 1 237 ? 11.820 -14.980 -9.657 1.00 92.19 237 ARG A CA 1
ATOM 1871 C C . ARG A 1 237 ? 12.146 -16.309 -10.333 1.00 92.19 237 ARG A C 1
ATOM 1873 O O . ARG A 1 237 ? 12.176 -17.347 -9.677 1.00 92.19 237 ARG A O 1
ATOM 1880 N N . GLN A 1 238 ? 12.432 -16.258 -11.628 1.00 91.19 238 GLN A N 1
ATOM 1881 C CA . GLN A 1 238 ? 12.854 -17.410 -12.421 1.00 91.19 238 GLN A CA 1
ATOM 1882 C C . GLN A 1 238 ? 14.276 -17.196 -12.939 1.00 91.19 238 GLN A C 1
ATOM 1884 O O . GLN A 1 238 ? 14.623 -16.101 -13.385 1.00 91.19 238 GLN A O 1
ATOM 1889 N N . THR A 1 239 ? 15.092 -18.248 -12.886 1.00 89.94 239 THR A N 1
ATOM 1890 C CA . THR A 1 239 ? 16.468 -18.242 -13.391 1.00 89.94 239 THR A CA 1
ATOM 1891 C C . THR A 1 239 ? 16.686 -19.506 -14.234 1.00 89.94 239 THR A C 1
ATOM 1893 O O . THR A 1 239 ? 16.666 -20.597 -13.665 1.00 89.94 239 THR A O 1
ATOM 1896 N N . PRO A 1 240 ? 16.870 -19.388 -15.565 1.00 90.19 240 PRO A N 1
ATOM 1897 C CA . PRO A 1 240 ? 16.843 -18.148 -16.354 1.00 90.19 240 PRO A CA 1
ATOM 1898 C C . PRO A 1 240 ? 15.432 -17.517 -16.429 1.00 90.19 240 PRO A C 1
ATOM 1900 O O . PRO A 1 240 ? 14.435 -18.223 -16.258 1.00 90.19 240 PRO A O 1
ATOM 1903 N N . PRO A 1 241 ? 15.312 -16.196 -16.668 1.00 91.62 241 PRO A N 1
ATOM 1904 C CA . PRO A 1 241 ? 14.010 -15.556 -16.837 1.00 91.62 241 PRO A CA 1
ATOM 1905 C C . PRO A 1 241 ? 13.372 -15.949 -18.178 1.00 91.62 241 PRO A C 1
ATOM 1907 O O . PRO A 1 241 ? 14.049 -16.017 -19.201 1.00 91.62 241 PRO A O 1
ATOM 1910 N N . ARG A 1 242 ? 12.045 -16.146 -18.192 1.00 91.31 242 ARG A N 1
ATOM 1911 C CA . ARG A 1 242 ? 11.287 -16.418 -19.429 1.00 91.31 242 ARG A CA 1
ATOM 1912 C C . ARG A 1 242 ? 11.315 -15.246 -20.415 1.00 91.31 242 ARG A C 1
ATOM 1914 O O 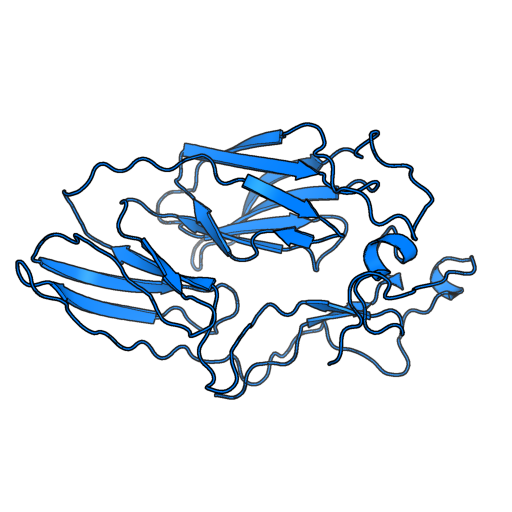. ARG A 1 242 ? 11.439 -15.465 -21.615 1.00 91.31 242 ARG A O 1
ATOM 1921 N N . PHE A 1 243 ? 11.155 -14.021 -19.913 1.00 93.06 243 PHE A N 1
ATOM 1922 C CA . PHE A 1 243 ? 11.208 -12.795 -20.710 1.00 93.06 243 PHE A CA 1
ATOM 1923 C C . PHE A 1 243 ? 12.549 -12.100 -20.484 1.00 93.06 243 PHE A C 1
ATOM 1925 O O . PHE A 1 243 ? 12.948 -11.883 -19.339 1.00 93.06 243 PHE A O 1
ATOM 1932 N N . THR A 1 244 ? 13.230 -11.763 -21.575 1.00 91.94 244 THR A N 1
ATOM 1933 C CA . THR A 1 244 ? 14.550 -11.118 -21.596 1.00 91.94 244 THR A CA 1
ATOM 1934 C C . THR A 1 244 ? 14.472 -9.803 -22.380 1.00 91.94 244 THR A C 1
ATOM 1936 O O . THR A 1 244 ? 13.511 -9.615 -23.130 1.00 91.94 244 THR A O 1
ATOM 1939 N N . PRO A 1 245 ? 15.481 -8.912 -22.289 1.00 91.12 245 PRO A N 1
ATOM 1940 C CA . PRO A 1 245 ? 15.586 -7.713 -23.129 1.00 91.12 245 PRO A CA 1
ATOM 1941 C C . PRO A 1 245 ? 15.248 -7.904 -24.615 1.00 91.12 245 PRO A C 1
ATOM 1943 O O . PRO A 1 245 ? 14.676 -7.011 -25.234 1.00 91.12 245 PRO A O 1
ATOM 1946 N N . ALA A 1 246 ? 15.526 -9.086 -25.179 1.00 90.94 246 ALA A N 1
ATOM 1947 C CA . ALA A 1 246 ? 15.207 -9.410 -26.568 1.00 90.94 246 ALA A CA 1
ATOM 1948 C C . ALA A 1 246 ? 13.710 -9.257 -26.908 1.00 90.94 246 ALA A C 1
ATOM 1950 O O . ALA A 1 246 ? 13.379 -8.906 -28.038 1.00 90.94 246 ALA A O 1
ATOM 1951 N N . ALA A 1 247 ? 12.807 -9.458 -25.941 1.00 92.75 247 ALA A N 1
ATOM 1952 C CA . ALA A 1 247 ? 11.362 -9.323 -26.142 1.00 92.75 247 ALA A CA 1
ATOM 1953 C C . ALA A 1 247 ? 10.919 -7.888 -26.482 1.00 92.75 247 ALA A C 1
ATOM 1955 O O . ALA A 1 247 ? 9.854 -7.703 -27.061 1.00 92.75 247 ALA A O 1
ATOM 1956 N N . LEU A 1 248 ? 11.728 -6.878 -26.144 1.00 91.44 248 LEU A N 1
ATOM 1957 C CA . LEU A 1 248 ? 11.427 -5.471 -26.420 1.00 91.44 248 LEU A CA 1
ATOM 1958 C C . LEU A 1 248 ? 11.963 -4.998 -27.779 1.00 91.44 248 LEU A C 1
ATOM 1960 O O . LEU A 1 248 ? 11.756 -3.842 -28.141 1.00 91.44 248 LEU A O 1
ATOM 1964 N N . GLY A 1 249 ? 12.679 -5.854 -28.519 1.00 91.88 249 GLY A N 1
ATOM 1965 C CA . GLY A 1 249 ? 13.234 -5.521 -29.837 1.00 91.88 249 GLY A CA 1
ATOM 1966 C C . GLY A 1 249 ? 14.310 -4.428 -29.822 1.00 91.88 249 GLY A C 1
ATOM 1967 O O . GLY A 1 249 ? 14.667 -3.906 -30.875 1.00 91.88 249 GLY A O 1
ATOM 1968 N N . ARG A 1 250 ? 14.826 -4.063 -28.643 1.00 90.25 250 ARG A N 1
ATOM 1969 C CA . ARG A 1 250 ? 15.868 -3.048 -28.450 1.00 90.25 250 ARG A CA 1
ATOM 1970 C C . ARG A 1 250 ? 16.752 -3.412 -27.256 1.00 90.25 250 ARG A C 1
ATOM 1972 O O . ARG A 1 250 ? 16.259 -4.062 -26.331 1.00 90.25 250 ARG A O 1
ATOM 1979 N N . PRO A 1 251 ? 18.027 -2.987 -27.231 1.00 87.69 251 PRO A N 1
ATOM 1980 C CA . PRO A 1 251 ? 18.811 -3.073 -26.010 1.00 87.69 251 PRO A CA 1
ATOM 1981 C C . PRO A 1 251 ? 18.137 -2.236 -24.919 1.00 87.69 251 PRO A C 1
ATOM 1983 O O . PRO A 1 251 ? 17.643 -1.133 -25.175 1.00 87.69 251 PRO A O 1
ATOM 1986 N N . ILE A 1 252 ? 18.122 -2.776 -23.706 1.00 89.44 252 ILE A N 1
ATOM 1987 C CA . ILE A 1 252 ? 17.725 -2.054 -22.500 1.00 89.44 252 ILE A CA 1
ATOM 1988 C C . ILE A 1 252 ? 18.818 -2.224 -21.457 1.00 89.44 252 ILE A C 1
ATOM 1990 O O . ILE A 1 252 ? 19.509 -3.245 -21.444 1.00 89.44 252 ILE A O 1
ATOM 1994 N N . ASN A 1 253 ? 18.929 -1.249 -20.566 1.00 89.69 253 ASN A N 1
ATOM 1995 C CA . ASN A 1 253 ? 19.821 -1.312 -19.424 1.00 89.69 253 ASN A CA 1
ATOM 1996 C C . ASN A 1 253 ? 19.010 -1.050 -18.152 1.00 89.69 253 ASN A C 1
ATOM 1998 O O . ASN A 1 253 ? 18.390 0.004 -18.021 1.00 89.69 253 ASN A O 1
ATOM 2002 N N . ILE A 1 254 ? 18.964 -2.035 -17.256 1.00 92.06 254 ILE A N 1
ATOM 2003 C CA . ILE A 1 254 ? 18.257 -1.938 -15.977 1.00 92.06 254 ILE A CA 1
ATOM 2004 C C . ILE A 1 254 ? 19.315 -1.813 -14.890 1.00 92.06 254 ILE A C 1
ATOM 2006 O O . ILE A 1 254 ? 19.960 -2.795 -14.530 1.00 92.06 254 ILE A O 1
ATO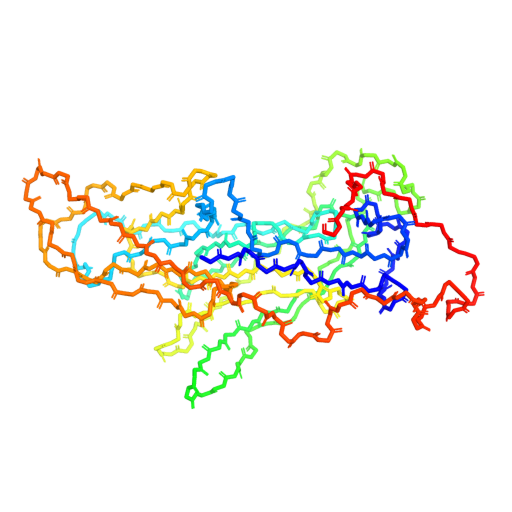M 2010 N N . GLU A 1 255 ? 19.468 -0.603 -14.365 1.00 92.44 255 GLU A N 1
ATOM 2011 C CA . GLU A 1 255 ? 20.423 -0.303 -13.304 1.00 92.44 255 GLU A CA 1
ATOM 2012 C C . GLU A 1 255 ? 19.680 0.046 -12.011 1.00 92.44 255 GLU A C 1
ATOM 2014 O O . GLU A 1 255 ? 18.838 0.946 -12.034 1.00 92.44 255 GLU A O 1
ATOM 2019 N N . PRO A 1 256 ? 19.975 -0.610 -10.875 1.00 94.56 256 PRO A N 1
ATOM 2020 C CA . PRO A 1 256 ? 19.318 -0.342 -9.597 1.00 94.56 256 PRO A CA 1
ATOM 2021 C C . PRO A 1 256 ? 19.871 0.933 -8.927 1.00 94.56 256 PRO A C 1
ATOM 2023 O O . PRO A 1 256 ? 20.554 0.877 -7.908 1.00 94.56 256 PRO A O 1
ATOM 2026 N N . LEU A 1 257 ? 19.596 2.094 -9.527 1.00 92.50 257 LEU A N 1
ATOM 2027 C CA . LEU A 1 257 ? 20.134 3.401 -9.120 1.00 92.50 257 LEU A CA 1
ATOM 2028 C C . LEU A 1 257 ? 19.568 3.951 -7.799 1.00 92.50 257 LEU A C 1
ATOM 2030 O O . LEU A 1 257 ? 20.199 4.802 -7.181 1.00 92.50 257 LEU A O 1
ATOM 2034 N N . VAL A 1 258 ? 18.379 3.507 -7.385 1.00 92.75 258 VAL A N 1
ATOM 2035 C CA . VAL A 1 258 ? 17.680 3.970 -6.171 1.00 92.75 258 VAL A CA 1
ATOM 2036 C C . VAL A 1 258 ? 17.732 2.913 -5.066 1.00 92.75 258 VAL A C 1
ATOM 2038 O O . VAL A 1 258 ? 18.055 3.232 -3.927 1.00 92.75 258 VAL A O 1
ATOM 2041 N N . GLU A 1 259 ? 17.453 1.646 -5.384 1.00 94.94 259 GLU A N 1
ATOM 2042 C CA . GLU A 1 259 ? 17.566 0.536 -4.428 1.00 94.94 259 GLU A CA 1
ATOM 2043 C C . GLU A 1 259 ? 18.001 -0.741 -5.155 1.00 94.94 259 GLU A C 1
ATOM 2045 O O . GLU A 1 259 ? 17.309 -1.233 -6.051 1.00 94.94 259 GLU A O 1
ATOM 2050 N N . HIS A 1 260 ? 19.114 -1.331 -4.707 1.00 97.19 260 HIS A N 1
ATOM 2051 C CA . HIS A 1 260 ? 19.499 -2.680 -5.116 1.00 97.19 260 HIS A CA 1
ATOM 2052 C C . HIS A 1 260 ? 18.835 -3.722 -4.217 1.00 97.19 260 HIS A C 1
ATOM 2054 O O . HIS A 1 260 ? 19.233 -3.952 -3.073 1.00 97.19 260 HIS A O 1
ATOM 2060 N N . GLN A 1 261 ? 17.793 -4.353 -4.745 1.00 96.12 261 GLN A N 1
ATOM 2061 C CA . GLN A 1 261 ? 16.967 -5.306 -4.025 1.00 96.12 261 GLN A CA 1
ATOM 2062 C C . GLN A 1 261 ? 17.617 -6.688 -3.978 1.00 96.12 261 GLN A C 1
ATOM 2064 O O . GLN A 1 261 ? 18.204 -7.170 -4.946 1.00 96.12 261 GLN A O 1
ATOM 2069 N N . ARG A 1 262 ? 17.470 -7.356 -2.835 1.00 91.50 262 ARG A N 1
ATOM 2070 C CA . ARG A 1 262 ? 17.876 -8.749 -2.643 1.00 91.50 262 ARG A CA 1
ATOM 2071 C C . ARG A 1 262 ? 16.633 -9.600 -2.359 1.00 91.50 262 ARG A C 1
ATOM 2073 O O . ARG A 1 262 ? 15.720 -9.074 -1.716 1.00 91.50 262 ARG A O 1
ATOM 2080 N N . PRO A 1 263 ? 16.581 -10.846 -2.867 1.00 79.19 263 PRO A N 1
ATOM 2081 C CA . PRO A 1 263 ? 15.516 -11.799 -2.556 1.00 79.19 263 PRO A CA 1
ATOM 2082 C C . PRO A 1 263 ? 15.351 -12.057 -1.061 1.00 79.19 263 PRO A C 1
ATOM 2084 O O . PRO A 1 263 ? 16.376 -12.002 -0.343 1.00 79.19 263 PRO A O 1
#

Sequence (263 aa):
GIAPAPKAYNLITFPDPEYCGRISDGNGWRLLKDFVVNNRNQMQGVVMVVEGVAAGKPFTLSIPKIEARDCQFLPFTTVVRSEHGIEVVNMDPVMHDIQAYETSLTHGTRVLFNSPLSFNRKHHRGNIHATHEHVPGKSMVHQFQLSKGRKTFVMQCGFHAYMESWAIAVDNPYFTFTSETGSYEIAGSPPGTYRLRAWHPSVKQEQIQTVTVQSSQTTHVDIALDSPARRWTAHTRQTPPRFTPAALGRPINIEPLVEHQRP

Secondary structure (DSSP, 8-state):
-PPPPPEEEEGGGSS-HHHHTTEE-SSSEEEE--S-B-TT-PBSS-EEEEE---S-S----PPPEEEEETTEEE-SEEEE-TTSEEEEEE-SSS-EEEEEEEE-TTT--EEEEEEEE---TTS-TT-TT----------EEEE--PPTT--EEEEEESS-TT-EEEEEE-SSS-EEE--TTS----TTPPSEEEEEEEE-TTSSS-EEEEEEEPTT-PPP--------SS---S----SS-SS-GGGGTS------SSEE---

Foldseek 3Di:
DDAEFFQKDQLLQFPPQQQLLLAAQQLRIHTQPQFAADPVRATWFWKKAWPDQPDFDDDDDDAAEWECPSNATPPQEDADAFQFKHKYWYLAQDKWKKWKWFADPVPGIDTFDIGIRDGAPVDDPPCSLDPRPSPTGDIDIDHGGDPPPTFKMKIATPRDRSHIHIYGYHDGPQMDIQHNNNDDDRPGRDFDWTWIWTDGPQFPDIDIDIDGDDPPDDDDDDDDTHRPHYDPDPRDDDVVDPRDCVVVVDDDGRHNNPHNDDD